Protein AF-A0A931V1D2-F1 (afdb_monomer_lite)

Foldseek 3Di:
DDDDDDDDDDDDDDDDDDDDDDDDDDDDDDDDDDDDDDDDDDDDDDDDDDDDPDDDDDDDDDDDDPDPDDPPDDPPPDDPPPLDDLDDWLDQDDLVVLLCQQQVLVVVLVVLCVPPVPDPVSVVVNVVSCVSNVSNPVVVLVLLLSLQSLLPNVPQPDHSCCLRVQCPPPPSVVVSLLCSQLVSLVSLQVSCVVVVFPFDRDDSVLRVCLVDPPPCNSVSVSVRSVRSSGSSNSRDTDD

Structure (mmCIF, N/CA/C/O backbone):
data_AF-A0A931V1D2-F1
#
_entry.id   AF-A0A931V1D2-F1
#
loop_
_atom_site.group_PDB
_atom_site.id
_atom_site.type_symbol
_atom_site.label_atom_id
_atom_site.label_alt_id
_atom_site.label_comp_id
_atom_site.label_asym_id
_atom_site.label_entity_id
_atom_site.label_seq_id
_atom_site.pdbx_PDB_ins_code
_atom_site.Cartn_x
_atom_site.Cartn_y
_atom_site.Cartn_z
_atom_site.occupancy
_atom_site.B_iso_or_equiv
_atom_site.auth_seq_id
_atom_site.auth_comp_id
_atom_site.auth_asym_id
_atom_site.auth_atom_id
_atom_site.pdbx_PDB_model_num
ATOM 1 N N . MET A 1 1 ? -1.047 71.224 21.389 1.00 48.69 1 MET A N 1
ATOM 2 C CA . MET A 1 1 ? -2.326 70.855 20.750 1.00 48.69 1 MET A CA 1
ATOM 3 C C . MET A 1 1 ? -2.168 69.462 20.158 1.00 48.69 1 MET A C 1
ATOM 5 O O . MET A 1 1 ? -1.229 69.245 19.412 1.00 48.69 1 MET A O 1
ATOM 9 N N . THR A 1 2 ? -2.994 68.553 20.676 1.00 57.03 2 THR A N 1
ATOM 10 C CA . THR A 1 2 ? -3.306 67.139 20.365 1.00 57.03 2 THR A CA 1
ATOM 11 C C . THR A 1 2 ? -2.485 66.329 19.334 1.00 57.03 2 THR A C 1
ATOM 13 O O . THR A 1 2 ? -2.304 66.787 18.208 1.00 57.03 2 THR A O 1
ATOM 16 N N . PRO A 1 3 ? -2.097 65.076 19.668 1.00 62.75 3 PRO A N 1
ATOM 17 C CA . PRO A 1 3 ? -1.545 64.113 18.708 1.00 62.75 3 PRO A CA 1
ATOM 18 C C . PRO A 1 3 ? -2.594 63.644 17.674 1.00 62.75 3 PRO A C 1
ATOM 20 O O . PRO A 1 3 ? -3.794 63.726 17.949 1.00 62.75 3 PRO A O 1
ATOM 23 N N . PRO A 1 4 ? -2.162 63.143 16.498 1.00 64.12 4 PRO A N 1
ATOM 24 C CA . PRO A 1 4 ? -3.058 62.664 15.446 1.00 64.12 4 PRO A CA 1
ATOM 25 C C . PRO A 1 4 ? -3.821 61.399 15.864 1.00 64.12 4 PRO A C 1
ATOM 27 O O . PRO A 1 4 ? -3.272 60.477 16.467 1.00 64.12 4 PRO A O 1
ATOM 30 N N . THR A 1 5 ? -5.106 61.376 15.521 1.00 65.81 5 THR A N 1
ATOM 31 C CA . THR A 1 5 ? -6.064 60.293 15.760 1.00 65.81 5 THR A CA 1
ATOM 32 C C . THR A 1 5 ? -5.688 59.028 14.969 1.00 65.81 5 THR A C 1
ATOM 34 O O . THR A 1 5 ? -5.347 59.135 13.789 1.00 65.81 5 THR A O 1
ATOM 37 N N . PRO A 1 6 ? -5.763 57.824 15.567 1.00 67.38 6 PRO A N 1
ATOM 38 C CA . PRO A 1 6 ? -5.501 56.575 14.856 1.00 67.38 6 PRO A CA 1
ATOM 39 C C . PRO A 1 6 ? -6.599 56.249 13.820 1.00 67.38 6 PRO A C 1
ATOM 41 O O . PRO A 1 6 ? -7.758 56.630 14.014 1.00 67.38 6 PRO A O 1
ATOM 44 N N . PRO A 1 7 ? -6.259 55.538 12.726 1.00 62.66 7 PRO A N 1
ATOM 45 C CA . PRO A 1 7 ? -7.211 55.156 11.686 1.00 62.66 7 PRO A CA 1
ATOM 46 C C . PRO A 1 7 ? -8.270 54.176 12.212 1.00 62.66 7 PRO A C 1
ATOM 48 O O . PRO A 1 7 ? -7.973 53.265 12.985 1.00 62.66 7 PRO A O 1
ATOM 51 N N . GLY A 1 8 ? -9.517 54.395 11.786 1.00 55.97 8 GLY A N 1
ATOM 52 C CA . GLY A 1 8 ? -10.682 53.605 12.183 1.00 55.97 8 GLY A CA 1
ATOM 53 C C . GLY A 1 8 ? -10.642 52.150 11.690 1.00 55.97 8 GLY A C 1
ATOM 54 O O . GLY A 1 8 ? -9.898 51.824 10.762 1.00 55.97 8 GLY A O 1
ATOM 55 N N . PRO A 1 9 ? -11.434 51.259 12.310 1.00 62.50 9 PRO A N 1
ATOM 56 C CA . PRO A 1 9 ? -11.432 49.837 11.992 1.00 62.50 9 PRO A CA 1
ATOM 57 C C . PRO A 1 9 ? -11.940 49.559 10.561 1.00 62.50 9 PRO A C 1
ATOM 59 O O . PRO A 1 9 ? -12.843 50.253 10.085 1.00 62.50 9 PRO A O 1
ATOM 62 N N . PRO A 1 10 ? -11.392 48.541 9.871 1.00 56.06 10 PRO A N 1
ATOM 63 C CA . PRO A 1 10 ? -11.829 48.155 8.533 1.00 56.06 10 PRO A CA 1
ATOM 64 C C . PRO A 1 10 ? -13.290 47.676 8.525 1.00 56.06 10 PRO A C 1
ATOM 66 O O . PRO A 1 10 ? -13.738 46.972 9.430 1.00 56.06 10 PRO A O 1
ATOM 69 N N . GLY A 1 11 ? -14.023 48.094 7.488 1.00 48.75 11 GLY A N 1
ATOM 70 C CA . GLY A 1 11 ? -15.454 47.852 7.310 1.00 48.75 11 GLY A CA 1
ATOM 71 C C . GLY A 1 11 ? -15.841 46.372 7.268 1.00 48.75 11 GLY A C 1
ATOM 72 O O . GLY A 1 11 ? -15.078 45.514 6.823 1.00 48.75 11 GLY A O 1
ATOM 73 N N . ALA A 1 12 ? -17.053 46.091 7.746 1.00 50.69 12 ALA A N 1
ATOM 74 C CA . ALA A 1 12 ? -17.630 44.754 7.800 1.00 50.69 12 ALA A CA 1
ATOM 75 C C . ALA A 1 12 ? -17.794 44.131 6.393 1.00 50.69 12 ALA A C 1
ATOM 77 O O . ALA A 1 12 ? -18.156 44.841 5.451 1.00 50.69 12 ALA A O 1
ATOM 78 N N . PRO A 1 13 ? -17.568 42.812 6.236 1.00 56.19 13 PRO A N 1
ATOM 79 C CA . PRO A 1 13 ? -17.821 42.111 4.980 1.00 56.19 13 PRO A CA 1
ATOM 80 C C . PRO A 1 13 ? -19.331 42.048 4.664 1.00 56.19 13 PRO A C 1
ATOM 82 O O . PRO A 1 13 ? -20.148 42.019 5.589 1.00 56.19 13 PRO A O 1
ATOM 85 N N . PRO A 1 14 ? -19.725 42.015 3.375 1.00 53.47 14 PRO A N 1
ATOM 86 C CA . PRO A 1 14 ? -21.130 41.963 2.974 1.00 53.47 14 PRO A CA 1
ATOM 87 C C . PRO A 1 14 ? -21.809 40.659 3.437 1.00 53.47 14 PRO A C 1
ATOM 89 O O . PRO A 1 14 ? -21.144 39.625 3.552 1.00 53.47 14 PRO A O 1
ATOM 92 N N . PRO A 1 15 ? -23.128 40.681 3.710 1.00 53.19 15 PRO A N 1
ATOM 93 C CA . PRO A 1 15 ? -23.833 39.535 4.268 1.00 53.19 15 PRO A CA 1
ATOM 94 C C . PRO A 1 15 ? -23.894 38.365 3.279 1.00 53.19 15 PRO A C 1
ATOM 96 O O . PRO A 1 15 ? -24.223 38.525 2.103 1.00 53.19 15 PRO A O 1
ATOM 99 N N . TYR A 1 16 ? -23.591 37.174 3.795 1.00 44.59 16 TYR A N 1
ATOM 100 C CA . TYR A 1 16 ? -23.741 35.893 3.112 1.00 44.59 16 TYR A CA 1
ATOM 101 C C . TYR A 1 16 ? -25.202 35.668 2.690 1.00 44.59 16 TYR A C 1
ATOM 103 O O . TYR A 1 16 ? -26.129 35.925 3.458 1.00 44.59 16 TYR A O 1
ATOM 111 N N . GLY A 1 17 ? -25.387 35.201 1.453 1.00 44.22 17 GLY A N 1
ATOM 112 C CA . GLY A 1 17 ? -26.685 35.016 0.808 1.00 44.22 17 GLY A CA 1
ATOM 113 C C . GLY A 1 17 ? -27.634 34.067 1.547 1.00 44.22 17 GLY A C 1
ATOM 114 O O . GLY A 1 17 ? -27.228 33.055 2.117 1.00 44.22 17 GLY A O 1
ATOM 115 N N . ALA A 1 18 ? -28.921 34.411 1.499 1.00 46.94 18 ALA A N 1
ATOM 116 C CA . ALA A 1 18 ? -30.026 33.583 1.962 1.00 46.94 18 ALA A CA 1
ATOM 117 C C . ALA A 1 18 ? -30.257 32.367 1.031 1.00 46.94 18 ALA A C 1
ATOM 119 O O . ALA A 1 18 ? -30.046 32.483 -0.180 1.00 46.94 18 ALA A O 1
ATOM 120 N N . PRO A 1 19 ? -30.713 31.210 1.551 1.00 47.69 19 PRO A N 1
ATOM 121 C CA . PRO A 1 19 ? -31.081 30.058 0.725 1.00 47.69 19 PRO A CA 1
ATOM 122 C C . PRO A 1 19 ? -32.408 30.297 -0.035 1.00 47.69 19 PRO A C 1
ATOM 124 O O . PRO A 1 19 ? -33.294 30.973 0.491 1.00 47.69 19 PRO A O 1
ATOM 127 N N . PRO A 1 20 ? -32.589 29.750 -1.256 1.00 45.94 20 PRO A N 1
ATOM 128 C CA . PRO A 1 20 ? -33.775 30.011 -2.073 1.00 45.94 20 PRO A CA 1
ATOM 129 C C . PRO A 1 20 ? -35.027 29.245 -1.606 1.00 45.94 20 PRO A C 1
ATOM 131 O O . PRO A 1 20 ? -35.043 28.015 -1.522 1.00 45.94 20 PRO A O 1
ATOM 134 N N . SER A 1 21 ? -36.109 29.993 -1.377 1.00 37.91 21 SER A N 1
ATOM 135 C CA . SER A 1 21 ? -37.463 29.499 -1.090 1.00 37.91 21 SER A CA 1
ATOM 136 C C . SER A 1 21 ? -38.105 28.846 -2.321 1.00 37.91 21 SER A C 1
ATOM 138 O O . SER A 1 21 ? -38.099 29.417 -3.410 1.00 37.91 21 SER A O 1
ATOM 140 N N . HIS A 1 22 ? -38.680 27.652 -2.158 1.00 42.62 22 HIS A N 1
ATOM 141 C CA . HIS A 1 22 ? -39.388 26.926 -3.218 1.00 42.62 22 HIS A CA 1
ATOM 142 C C . HIS A 1 22 ? -40.797 27.506 -3.428 1.00 42.62 22 HIS A C 1
ATOM 144 O O . HIS A 1 22 ? -41.638 27.439 -2.533 1.00 42.62 22 HIS A O 1
ATOM 150 N N . GLY A 1 23 ? -41.042 28.086 -4.606 1.00 40.91 23 GLY A N 1
ATOM 151 C CA . GLY A 1 23 ? -42.336 28.633 -5.019 1.00 40.91 23 GLY A CA 1
ATOM 152 C C . GLY A 1 23 ? -43.211 27.612 -5.755 1.00 40.91 23 GLY A C 1
ATOM 153 O O . GLY A 1 23 ? -42.749 26.910 -6.651 1.00 40.91 23 GLY A O 1
ATOM 154 N N . GLN A 1 24 ? -44.484 27.558 -5.365 1.00 42.97 24 GLN A N 1
ATOM 155 C CA . GLN A 1 24 ? -45.595 26.846 -6.010 1.00 42.97 24 GLN A CA 1
ATOM 156 C C . GLN A 1 24 ? -45.924 27.452 -7.397 1.00 42.97 24 GLN A C 1
ATOM 158 O O . GLN A 1 24 ? -45.914 28.679 -7.517 1.00 42.97 24 GLN A O 1
ATOM 163 N N . PRO A 1 25 ? -46.268 26.659 -8.433 1.00 51.09 25 PRO A N 1
ATOM 164 C CA . PRO A 1 25 ? -46.695 27.203 -9.725 1.00 51.09 25 PRO A CA 1
ATOM 165 C C . PRO A 1 25 ? -48.192 27.606 -9.743 1.00 51.09 25 PRO A C 1
ATOM 167 O O . PRO A 1 25 ? -49.015 26.908 -9.145 1.00 51.09 25 PRO A O 1
ATOM 170 N N . PRO A 1 26 ? -48.569 28.707 -10.432 1.00 45.28 26 PRO A N 1
ATOM 171 C CA . PRO A 1 26 ? -49.946 29.205 -10.497 1.00 45.28 26 PRO A CA 1
ATOM 172 C C . PRO A 1 26 ? -50.816 28.531 -11.578 1.00 45.28 26 PRO A C 1
ATOM 174 O O . PRO A 1 26 ? -50.325 28.005 -12.575 1.00 45.28 26 PRO A O 1
ATOM 177 N N . ALA A 1 27 ? -52.133 28.582 -11.353 1.00 36.44 27 ALA A N 1
ATOM 178 C CA . ALA A 1 27 ? -53.198 27.994 -12.168 1.00 36.44 27 ALA A CA 1
ATOM 179 C C . ALA A 1 27 ? -53.440 28.717 -13.514 1.00 36.44 27 ALA A C 1
ATOM 181 O O . ALA A 1 27 ? -53.326 29.939 -13.599 1.00 36.44 27 ALA A O 1
ATOM 182 N N . ALA A 1 28 ? -53.842 27.955 -14.540 1.00 45.25 28 ALA A N 1
ATOM 183 C CA . ALA A 1 28 ? -54.210 28.433 -15.880 1.00 45.25 28 ALA A CA 1
ATOM 184 C C . ALA A 1 28 ? -55.750 28.420 -16.111 1.00 45.25 28 ALA A C 1
ATOM 186 O O . ALA A 1 28 ? -56.428 27.574 -15.522 1.00 45.25 28 ALA A O 1
ATOM 187 N N . PRO A 1 29 ? -56.316 29.320 -16.951 1.00 43.59 29 PRO A N 1
ATOM 188 C CA . PRO A 1 29 ? -57.766 29.460 -17.186 1.00 43.59 29 PRO A CA 1
ATOM 189 C C . PRO A 1 29 ? -58.313 28.633 -18.389 1.00 43.59 29 PRO A C 1
ATOM 191 O O . PRO A 1 29 ? -57.523 28.051 -19.132 1.00 43.59 29 PRO A O 1
ATOM 194 N N . PRO A 1 30 ? -59.655 28.542 -18.583 1.00 43.53 30 PRO A N 1
ATOM 195 C CA . PRO A 1 30 ? -60.313 27.420 -19.275 1.00 43.53 30 PRO A CA 1
ATOM 196 C C . PRO A 1 30 ? -60.776 27.700 -20.723 1.00 43.53 30 PRO A C 1
ATOM 198 O O . PRO A 1 30 ? -61.109 28.835 -21.058 1.00 43.53 30 PRO A O 1
ATOM 201 N N . GLY A 1 31 ? -60.931 26.645 -21.545 1.00 30.02 31 GLY A N 1
ATOM 202 C CA . GLY A 1 31 ? -61.797 26.692 -22.739 1.00 30.02 31 GLY A CA 1
ATOM 203 C C . GLY A 1 31 ? -61.604 25.625 -23.839 1.00 30.02 31 GLY A C 1
ATOM 204 O O . GLY A 1 31 ? -60.580 25.615 -24.509 1.00 30.02 31 GLY A O 1
ATOM 205 N N . TYR A 1 32 ? -62.690 24.870 -24.091 1.00 32.47 32 TYR A N 1
ATOM 206 C CA . TYR A 1 32 ? -63.157 24.238 -25.355 1.00 32.47 32 TYR A CA 1
ATOM 207 C C . TYR A 1 32 ? -62.685 22.817 -25.776 1.00 32.47 32 TYR A C 1
ATOM 209 O O . TYR A 1 32 ? -61.722 22.635 -26.508 1.00 32.47 32 TYR A O 1
ATOM 217 N N . ALA A 1 33 ? -63.481 21.834 -25.318 1.00 35.16 33 ALA A N 1
ATOM 218 C CA . ALA A 1 33 ? -64.045 20.624 -25.959 1.00 35.16 33 ALA A CA 1
ATOM 219 C C . ALA A 1 33 ? -63.380 19.950 -27.184 1.00 35.16 33 ALA A C 1
ATOM 221 O O . ALA A 1 33 ? -63.189 20.609 -28.195 1.00 35.16 33 ALA A O 1
ATOM 222 N N . GLN A 1 34 ? -63.249 18.606 -27.143 1.00 32.50 34 GLN A N 1
ATOM 223 C CA . GLN A 1 34 ? -63.961 17.606 -27.987 1.00 32.50 34 GLN A CA 1
ATOM 224 C C . GLN A 1 34 ? -63.773 16.167 -27.418 1.00 32.50 34 GLN A C 1
ATOM 226 O O . GLN A 1 34 ? -62.665 15.796 -27.041 1.00 32.50 34 GLN A O 1
ATOM 231 N N . GLN A 1 35 ? -64.846 15.359 -27.358 1.00 38.97 35 GLN A N 1
ATOM 232 C CA . GLN A 1 35 ? -64.850 13.887 -27.156 1.00 38.97 35 GLN A CA 1
ATOM 233 C C . GLN A 1 35 ? -65.150 13.189 -28.498 1.00 38.97 35 GLN A C 1
ATOM 235 O O . GLN A 1 35 ? -65.787 13.817 -29.346 1.00 38.97 35 GLN A O 1
ATOM 240 N N . PRO A 1 36 ? -64.746 11.914 -28.709 1.00 40.78 36 PRO A N 1
ATOM 241 C CA . PRO A 1 36 ? -65.737 10.808 -28.723 1.00 40.78 36 PRO A CA 1
ATOM 242 C C . PRO A 1 36 ? -65.132 9.426 -28.292 1.00 40.78 36 PRO A C 1
ATOM 244 O O . PRO A 1 36 ? -63.996 9.384 -27.829 1.00 40.78 36 PRO A O 1
ATOM 247 N N . PRO A 1 37 ? -65.813 8.267 -28.455 1.00 46.12 37 PRO A N 1
ATOM 248 C CA . PRO A 1 37 ? -66.843 7.687 -27.584 1.00 46.12 37 PRO A CA 1
ATOM 249 C C . PRO A 1 37 ? -66.422 6.351 -26.909 1.00 46.12 37 PRO A C 1
ATOM 251 O O . PRO A 1 37 ? -65.629 5.578 -27.445 1.00 46.12 37 PRO A O 1
ATOM 254 N N . GLN A 1 38 ? -67.013 6.037 -25.749 1.00 31.95 38 GLN A N 1
ATOM 255 C CA . GLN A 1 38 ? -66.759 4.813 -24.972 1.00 31.95 38 GLN A CA 1
ATOM 256 C C . GLN A 1 38 ? -67.841 3.750 -25.256 1.00 31.95 38 GLN A C 1
ATOM 258 O O . GLN A 1 38 ? -69.012 3.955 -24.940 1.00 31.95 38 GLN A O 1
ATOM 263 N N . TYR A 1 39 ? -67.459 2.614 -25.850 1.00 31.56 39 TYR A N 1
ATOM 264 C CA . TYR A 1 39 ? -68.332 1.442 -26.014 1.00 31.56 39 TYR A CA 1
ATOM 265 C C . TYR A 1 39 ? -68.386 0.632 -24.708 1.00 31.56 39 TYR A C 1
ATOM 267 O O . TYR A 1 39 ? -67.349 0.287 -24.142 1.00 31.56 39 TYR A O 1
ATOM 275 N N . GLY A 1 40 ? -69.600 0.359 -24.224 1.00 43.47 40 GLY A N 1
ATOM 276 C CA . GLY A 1 40 ? -69.865 -0.316 -22.949 1.00 43.47 40 GLY A CA 1
ATOM 277 C C . GLY A 1 40 ? -69.822 -1.845 -23.005 1.00 43.47 40 GLY A C 1
ATOM 278 O O . GLY A 1 40 ? -69.907 -2.442 -24.075 1.00 43.47 40 GLY A O 1
ATOM 279 N N . GLN A 1 41 ? -69.755 -2.466 -21.823 1.00 35.16 41 GLN A N 1
ATOM 280 C CA . GLN A 1 41 ? -70.097 -3.873 -21.582 1.00 35.16 41 GLN A CA 1
ATOM 281 C C . GLN A 1 41 ? -70.656 -4.072 -20.152 1.00 35.16 41 GLN A C 1
ATOM 283 O O . GLN A 1 41 ? -70.411 -3.232 -19.284 1.00 35.16 41 GLN A O 1
ATOM 288 N N . PRO A 1 42 ? -71.476 -5.120 -19.924 1.00 42.16 42 PRO A N 1
ATOM 289 C CA . PRO A 1 42 ? -72.586 -5.109 -18.970 1.00 42.16 42 PRO A CA 1
ATOM 290 C C . PRO A 1 42 ? -72.268 -5.626 -17.558 1.00 42.16 42 PRO A C 1
ATOM 292 O O . PRO A 1 42 ? -71.367 -6.430 -17.335 1.00 42.16 42 PRO A O 1
ATOM 295 N N . GLN A 1 43 ? -73.091 -5.174 -16.609 1.00 38.06 43 GLN A N 1
ATOM 296 C CA . GLN A 1 43 ? -73.074 -5.500 -15.183 1.00 38.06 43 GLN A CA 1
ATOM 297 C C . GLN A 1 43 ? -73.758 -6.858 -14.932 1.00 38.06 43 GLN A C 1
ATOM 299 O O . GLN A 1 43 ? -74.949 -7.005 -15.198 1.00 38.06 43 GLN A O 1
ATOM 304 N N . TYR A 1 44 ? -73.022 -7.840 -14.402 1.00 34.28 44 TYR A N 1
ATOM 305 C CA . TYR A 1 44 ? -73.575 -9.122 -13.945 1.00 34.28 44 TYR A CA 1
ATOM 306 C C . TYR A 1 44 ? -73.636 -9.174 -12.413 1.00 34.28 44 TYR A C 1
ATOM 308 O O . TYR A 1 44 ? -72.682 -8.819 -11.722 1.00 34.28 44 TYR A O 1
ATOM 316 N N . ALA A 1 45 ? -74.799 -9.581 -11.903 1.00 41.34 45 ALA A N 1
ATOM 317 C CA . ALA A 1 45 ? -75.155 -9.626 -10.489 1.00 41.34 45 ALA A CA 1
ATOM 318 C C . ALA A 1 45 ? -74.375 -10.691 -9.694 1.00 41.34 45 ALA A C 1
ATOM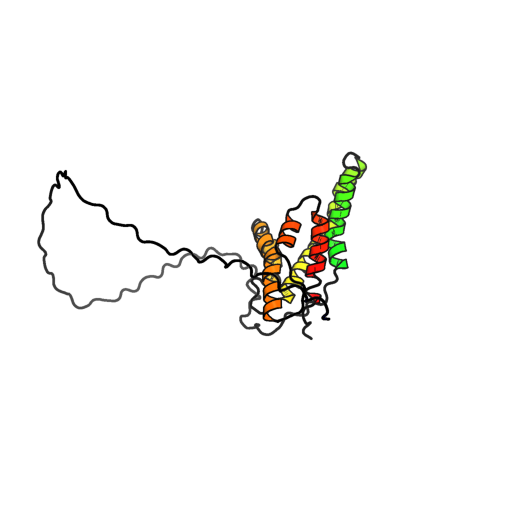 320 O O . ALA A 1 45 ? -74.033 -11.755 -10.209 1.00 41.34 45 ALA A O 1
ATOM 321 N N . GLN A 1 46 ? -74.140 -10.397 -8.412 1.00 38.03 46 GLN A N 1
ATOM 322 C CA . GLN A 1 46 ? -73.545 -11.308 -7.433 1.00 38.03 46 GLN A CA 1
ATOM 323 C C . GLN A 1 46 ? -74.454 -12.501 -7.104 1.00 38.03 46 GLN A C 1
ATOM 325 O O . GLN A 1 46 ? -75.652 -12.315 -6.885 1.00 38.03 46 GLN A O 1
ATOM 330 N N . PRO A 1 47 ? -73.864 -13.681 -6.866 1.00 42.25 47 PRO A N 1
ATOM 331 C CA . PRO A 1 47 ? -74.396 -14.662 -5.936 1.00 42.25 47 PRO A CA 1
ATOM 332 C C . PRO A 1 47 ? -73.650 -14.588 -4.591 1.00 42.25 47 PRO A C 1
ATOM 334 O O . PRO A 1 47 ? -72.435 -14.772 -4.519 1.00 42.25 47 PRO A O 1
ATOM 337 N N . GLN A 1 48 ? -74.397 -14.352 -3.513 1.00 40.28 48 GLN A N 1
ATOM 338 C CA . GLN A 1 48 ? -73.939 -14.493 -2.132 1.00 40.28 48 GLN A CA 1
ATOM 339 C C . GLN A 1 48 ? -73.903 -15.987 -1.768 1.00 40.28 48 GLN A C 1
ATOM 341 O O . GLN A 1 48 ? -74.950 -16.623 -1.682 1.00 40.28 48 GLN A O 1
ATOM 346 N N . TYR A 1 49 ? -72.708 -16.545 -1.547 1.00 33.25 49 TYR A N 1
ATOM 347 C CA . TYR A 1 49 ? -72.516 -17.891 -0.993 1.00 33.25 49 TYR A CA 1
ATOM 348 C C . TYR A 1 49 ? -71.927 -17.798 0.421 1.00 33.25 49 TYR A C 1
ATOM 350 O O . TYR A 1 49 ? -70.961 -17.075 0.662 1.00 33.25 49 TYR A O 1
ATOM 358 N N . GLY A 1 50 ? -72.578 -18.487 1.364 1.00 40.12 50 GLY A N 1
ATOM 359 C CA . GLY A 1 50 ? -72.303 -18.442 2.800 1.00 40.12 50 GLY A CA 1
ATOM 360 C C . GLY A 1 50 ? -70.936 -18.996 3.205 1.00 40.12 50 GLY A C 1
ATOM 361 O O . GLY A 1 50 ? -70.348 -19.820 2.510 1.00 40.12 50 GLY A O 1
ATOM 362 N N . GLN A 1 51 ? -70.448 -18.539 4.362 1.00 45.31 51 GLN A N 1
ATOM 363 C CA . GLN A 1 51 ? -69.232 -19.046 4.999 1.00 45.31 51 GLN A CA 1
ATOM 364 C C . GLN A 1 51 ? -69.378 -20.525 5.390 1.00 45.31 51 GLN A C 1
ATOM 366 O O . GLN A 1 51 ? -70.284 -20.857 6.157 1.00 45.31 51 GLN A O 1
ATOM 371 N N . PRO A 1 52 ? -68.440 -21.397 4.988 1.00 42.62 52 PRO A N 1
ATOM 372 C CA . PRO A 1 52 ? -68.173 -22.640 5.687 1.00 42.62 52 PRO A CA 1
ATOM 373 C C . PRO A 1 52 ? -67.160 -22.367 6.804 1.00 42.62 52 PRO A C 1
ATOM 375 O O . PRO A 1 52 ? -66.018 -21.964 6.577 1.00 42.62 52 PRO A O 1
ATOM 378 N N . GLN A 1 53 ? -67.609 -22.582 8.031 1.00 45.50 53 GLN A N 1
ATOM 379 C CA . GLN A 1 53 ? -66.812 -22.542 9.243 1.00 45.50 53 GLN A CA 1
ATOM 380 C C . GLN A 1 53 ? -65.917 -23.800 9.289 1.00 45.50 53 GLN A C 1
ATOM 382 O O . GLN A 1 53 ? -66.413 -24.900 9.503 1.00 45.50 53 GLN A O 1
ATOM 387 N N . GLY A 1 54 ? -64.604 -23.618 9.096 1.00 50.75 54 GLY A N 1
ATOM 388 C CA . GLY A 1 54 ? -63.538 -24.562 9.473 1.00 50.75 54 GLY A CA 1
ATOM 389 C C . GLY A 1 54 ? -63.131 -25.630 8.445 1.00 50.75 54 GLY A C 1
ATOM 390 O O . GLY A 1 54 ? -63.961 -26.433 8.037 1.00 50.75 54 GLY A O 1
ATOM 391 N N . GLN A 1 55 ? -61.827 -25.681 8.104 1.00 38.41 55 GLN A N 1
ATOM 392 C CA . GLN A 1 55 ? -61.054 -26.888 7.725 1.00 38.41 55 GLN A CA 1
ATOM 393 C C . GLN A 1 55 ? -59.536 -26.572 7.538 1.00 38.41 55 GLN A C 1
ATOM 395 O O . GLN A 1 55 ? -59.173 -25.397 7.557 1.00 38.41 55 GLN A O 1
ATOM 400 N N . PRO A 1 56 ? -58.620 -27.570 7.509 1.00 45.12 56 PRO A N 1
ATOM 401 C CA . PRO A 1 56 ? -57.445 -27.677 8.387 1.00 45.12 56 PRO A CA 1
ATOM 402 C C . PRO A 1 56 ? -56.145 -27.042 7.859 1.00 45.12 56 PRO A C 1
ATOM 404 O O . PRO A 1 56 ? -55.934 -26.877 6.660 1.00 45.12 56 PRO A O 1
ATOM 407 N N . GLN A 1 57 ? -55.226 -26.761 8.788 1.00 38.22 57 GLN A N 1
ATOM 408 C CA . GLN A 1 57 ? -53.869 -26.273 8.537 1.00 38.22 57 GLN A CA 1
ATOM 409 C C . GLN A 1 57 ? -53.019 -27.339 7.817 1.00 38.22 57 GLN A C 1
ATOM 411 O O . GLN A 1 57 ? -52.463 -28.238 8.444 1.00 38.22 57 GLN A O 1
ATOM 416 N N . TYR A 1 58 ? -52.904 -27.230 6.492 1.00 30.34 58 TYR A N 1
ATOM 417 C CA . TYR A 1 58 ? -51.932 -27.985 5.698 1.00 30.34 58 TYR A CA 1
ATOM 418 C C . TYR A 1 58 ? -50.535 -27.368 5.864 1.00 30.34 58 TYR A C 1
ATOM 420 O O . TYR A 1 58 ? -50.304 -26.213 5.505 1.00 30.34 58 TYR A O 1
ATOM 428 N N . GLY A 1 59 ? -49.599 -28.137 6.425 1.00 41.25 59 GLY A N 1
ATOM 429 C CA . GLY A 1 59 ? -48.187 -27.766 6.497 1.00 41.25 59 GLY A CA 1
ATOM 430 C C . GLY A 1 59 ? -47.573 -27.665 5.100 1.00 41.25 59 GLY A C 1
ATOM 431 O O . GLY A 1 59 ? -47.780 -28.539 4.259 1.00 41.25 59 GLY A O 1
ATOM 432 N N . GLN A 1 60 ? -46.815 -26.598 4.843 1.00 37.22 60 GLN A N 1
ATOM 433 C CA . GLN A 1 60 ? -46.037 -26.485 3.612 1.00 37.22 60 GLN A CA 1
ATOM 434 C C . GLN A 1 60 ? -44.822 -27.426 3.665 1.00 37.22 60 GLN A C 1
ATOM 436 O O . GLN A 1 60 ? -44.098 -27.411 4.663 1.00 37.22 60 GLN A O 1
ATOM 441 N N . PRO A 1 61 ? -44.527 -28.196 2.604 1.00 43.19 61 PRO A N 1
ATOM 442 C CA . PRO A 1 61 ? -43.218 -28.803 2.449 1.00 43.19 61 PRO A CA 1
ATOM 443 C C . PRO A 1 61 ? -42.191 -27.704 2.159 1.00 43.19 61 PRO A C 1
ATOM 445 O O . PRO A 1 61 ? -42.280 -26.982 1.165 1.00 43.19 61 PRO A O 1
ATOM 448 N N . GLN A 1 62 ? -41.206 -27.579 3.044 1.00 36.28 62 GLN A N 1
ATOM 449 C CA . GLN A 1 62 ? -40.049 -26.714 2.866 1.00 36.28 62 GLN A CA 1
ATOM 450 C C . GLN A 1 62 ? -39.173 -27.313 1.756 1.00 36.28 62 GLN A C 1
ATOM 452 O O . GLN A 1 62 ? -38.507 -28.327 1.958 1.00 36.28 62 GLN A O 1
ATOM 457 N N . TYR A 1 63 ? -39.201 -26.718 0.561 1.00 32.09 63 TYR A N 1
ATOM 458 C CA . TYR A 1 63 ? -38.280 -27.082 -0.514 1.00 32.09 63 TYR A CA 1
ATOM 459 C C . TYR A 1 63 ? -36.851 -26.753 -0.071 1.00 32.09 63 TYR A C 1
ATOM 461 O O . TYR A 1 63 ? -36.461 -25.588 0.009 1.00 32.09 63 TYR A O 1
ATOM 469 N N . ALA A 1 64 ? -36.068 -27.789 0.227 1.00 40.56 64 ALA A N 1
ATOM 470 C CA . ALA A 1 64 ? -34.631 -27.666 0.393 1.00 40.56 64 ALA A CA 1
ATOM 471 C C . ALA A 1 64 ? -34.022 -27.257 -0.956 1.00 40.56 64 ALA A C 1
ATOM 473 O O . ALA A 1 64 ? -34.034 -28.031 -1.914 1.00 40.56 64 ALA A O 1
ATOM 474 N N . GLN A 1 65 ? -33.498 -26.033 -1.047 1.00 38.72 65 GLN A N 1
ATOM 475 C CA . GLN A 1 65 ? -32.588 -25.693 -2.136 1.00 38.72 65 GLN A CA 1
ATOM 476 C C . GLN A 1 65 ? -31.274 -26.466 -1.938 1.00 38.72 65 GLN A C 1
ATOM 478 O O . GLN A 1 65 ? -30.740 -26.467 -0.826 1.00 38.72 65 GLN A O 1
ATOM 483 N N . PRO A 1 66 ? -30.713 -27.097 -2.983 1.00 41.19 66 PRO A N 1
ATOM 484 C CA . PRO A 1 66 ? -29.368 -27.638 -2.914 1.00 41.19 66 PRO A CA 1
ATOM 485 C C . PRO A 1 66 ? -28.374 -26.484 -2.747 1.00 41.19 66 PRO A C 1
ATOM 487 O O . PRO A 1 66 ? -28.188 -25.657 -3.640 1.00 41.19 66 PRO A O 1
ATOM 490 N N . GLN A 1 67 ? -27.733 -26.430 -1.583 1.00 36.94 67 GLN A N 1
ATOM 491 C CA . GLN A 1 67 ? -26.625 -25.531 -1.305 1.00 36.94 67 GLN A CA 1
ATOM 492 C C . GLN A 1 67 ? -25.419 -25.986 -2.137 1.00 36.94 67 GLN A C 1
ATOM 494 O O . GLN A 1 67 ? -24.713 -26.922 -1.764 1.00 36.94 67 GLN A O 1
ATOM 499 N N . TYR A 1 68 ? -25.196 -25.345 -3.287 1.00 31.83 68 TYR A N 1
ATOM 500 C CA . TYR A 1 68 ? -23.942 -25.481 -4.027 1.00 31.83 68 TYR A CA 1
ATOM 501 C C . TYR A 1 68 ? -22.801 -25.067 -3.090 1.00 31.83 68 TYR A C 1
ATOM 503 O O . TYR A 1 68 ? -22.730 -23.920 -2.644 1.00 31.83 68 TYR A O 1
ATOM 511 N N . GLY A 1 69 ? -21.958 -26.036 -2.734 1.00 39.97 69 GLY A N 1
ATOM 512 C CA . GLY A 1 69 ? -20.870 -25.866 -1.784 1.00 39.97 69 GLY A CA 1
ATOM 513 C C . GLY A 1 69 ? -19.921 -24.756 -2.221 1.00 39.97 69 GLY A C 1
ATOM 514 O O . GLY A 1 69 ? -19.208 -24.889 -3.213 1.00 39.97 69 GLY A O 1
ATOM 515 N N . GLN A 1 70 ? -19.886 -23.668 -1.453 1.00 41.69 70 GLN A N 1
ATOM 516 C CA . GLN A 1 70 ? -18.725 -22.790 -1.456 1.00 41.69 70 GLN A CA 1
ATOM 517 C C . GLN A 1 70 ? -17.576 -23.502 -0.728 1.00 41.69 70 GLN A C 1
ATOM 519 O O . GLN A 1 70 ? -17.808 -24.076 0.341 1.00 41.69 70 GLN A O 1
ATOM 524 N N . PRO A 1 71 ? -16.336 -23.453 -1.240 1.00 42.78 71 PRO A N 1
ATOM 525 C CA . PRO A 1 71 ? -15.180 -23.908 -0.485 1.00 42.78 71 PRO A CA 1
ATOM 526 C C . PRO A 1 71 ? -15.050 -23.070 0.796 1.00 42.78 71 PRO A C 1
ATOM 528 O O . PRO A 1 71 ? -14.817 -21.863 0.736 1.00 42.78 71 PRO A O 1
ATOM 531 N N . GLN A 1 72 ? -15.186 -23.709 1.961 1.00 40.25 72 GLN A N 1
ATOM 532 C CA . GLN A 1 72 ? -14.839 -23.146 3.270 1.00 40.25 72 GLN A CA 1
ATOM 533 C C . GLN A 1 72 ? -13.315 -22.983 3.385 1.00 40.25 72 GLN A C 1
ATOM 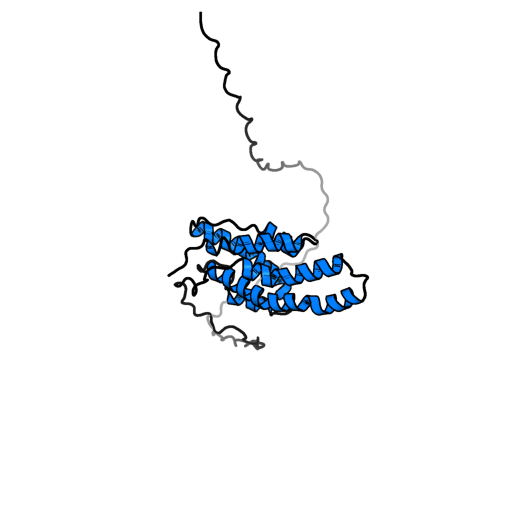535 O O . GLN A 1 72 ? -12.649 -23.688 4.135 1.00 40.25 72 GLN A O 1
ATOM 540 N N . PHE A 1 73 ? -12.745 -22.024 2.663 1.00 37.44 73 PHE A N 1
ATOM 541 C CA . PHE A 1 73 ? -11.461 -21.445 3.036 1.00 37.44 73 PHE A CA 1
ATOM 542 C C . PHE A 1 73 ? -11.749 -20.153 3.810 1.00 37.44 73 PHE A C 1
ATOM 544 O O . PHE A 1 73 ? -12.271 -19.192 3.256 1.00 37.44 73 PHE A O 1
ATOM 551 N N . ALA A 1 74 ? -11.406 -20.155 5.104 1.00 44.56 74 ALA A N 1
ATOM 552 C CA . ALA A 1 74 ? -11.465 -19.032 6.052 1.00 44.56 74 ALA A CA 1
ATOM 553 C C . ALA A 1 74 ? -12.814 -18.732 6.751 1.00 44.56 74 ALA A C 1
ATOM 555 O O . ALA A 1 74 ? -13.340 -17.623 6.685 1.00 44.56 74 ALA A O 1
ATOM 556 N N . GLN A 1 75 ? -13.318 -19.682 7.548 1.00 38.22 75 GLN A N 1
ATOM 557 C CA . GLN A 1 75 ? -14.226 -19.377 8.676 1.00 38.22 75 GLN A CA 1
ATOM 558 C C . GLN A 1 75 ? -13.767 -19.943 10.033 1.00 38.22 75 GLN A C 1
ATOM 560 O O . GLN A 1 75 ? -14.508 -19.895 11.009 1.00 38.22 75 GLN A O 1
ATOM 565 N N . GLN A 1 76 ? -12.521 -20.405 10.153 1.00 32.62 76 GLN A N 1
ATOM 566 C CA . GLN A 1 76 ? -11.916 -20.692 11.457 1.00 32.62 76 GLN A CA 1
ATOM 567 C C . GLN A 1 76 ? -11.071 -19.491 11.885 1.00 32.62 76 GLN A C 1
ATOM 569 O O . GLN A 1 76 ? -9.938 -19.320 11.450 1.00 32.62 76 GLN A O 1
ATOM 574 N N . GLY A 1 77 ? -11.672 -18.609 12.685 1.00 35.91 77 GLY A N 1
ATOM 575 C CA . GLY A 1 77 ? -10.982 -17.469 13.295 1.00 35.91 77 GLY A CA 1
ATOM 576 C C . GLY A 1 77 ? -11.897 -16.347 13.787 1.00 35.91 77 GLY A C 1
ATOM 577 O O . GLY A 1 77 ? -11.473 -15.527 14.593 1.00 35.91 77 GLY A O 1
ATOM 578 N N . ALA A 1 78 ? -13.160 -16.302 13.358 1.00 42.38 78 ALA A N 1
ATOM 579 C CA . ALA A 1 78 ? -14.126 -15.346 13.890 1.00 42.38 78 ALA A CA 1
ATOM 580 C C . ALA A 1 78 ? -14.824 -15.937 15.125 1.00 42.38 78 ALA A C 1
ATOM 582 O O . ALA A 1 78 ? -15.943 -16.431 15.032 1.00 42.38 78 ALA A O 1
ATOM 583 N N . GLN A 1 79 ? -14.157 -15.902 16.283 1.00 32.97 79 GLN A N 1
ATOM 584 C CA . GLN A 1 79 ? -14.863 -16.011 17.561 1.00 32.97 79 GLN A CA 1
ATOM 585 C C . GLN A 1 79 ? -15.638 -14.702 17.804 1.00 32.97 79 GLN A C 1
ATOM 587 O O . GLN A 1 79 ? -15.015 -13.638 17.888 1.00 32.97 79 GLN A O 1
ATOM 592 N N . PRO A 1 80 ? -16.976 -14.740 17.937 1.00 40.72 80 PRO A N 1
ATOM 593 C CA . PRO A 1 80 ? -17.754 -13.598 18.387 1.00 40.72 80 PRO A CA 1
ATOM 594 C C . PRO A 1 80 ? -17.584 -13.496 19.908 1.00 40.72 80 PRO A C 1
ATOM 596 O O . PRO A 1 80 ? -18.272 -14.165 20.670 1.00 40.72 80 PRO A O 1
ATOM 599 N N . GLY A 1 81 ? -16.587 -12.726 20.346 1.00 35.22 81 GLY A N 1
ATOM 600 C CA . GLY A 1 81 ? -16.279 -12.563 21.773 1.00 35.22 81 GLY A CA 1
ATOM 601 C C . GLY A 1 81 ? -15.016 -11.762 22.101 1.00 35.22 81 GLY A C 1
ATOM 602 O O . GLY A 1 81 ? -14.871 -11.311 23.229 1.00 35.22 81 GLY A O 1
ATOM 603 N N . ALA A 1 82 ? -14.125 -11.509 21.137 1.00 38.38 82 ALA A N 1
ATOM 604 C CA . ALA A 1 82 ? -12.888 -10.753 21.358 1.00 38.38 82 ALA A CA 1
ATOM 605 C C . ALA A 1 82 ? -13.010 -9.272 20.944 1.00 38.38 82 ALA A C 1
ATOM 607 O O . ALA A 1 82 ? -12.220 -8.768 20.151 1.00 38.38 82 ALA A O 1
ATOM 608 N N . ALA A 1 83 ? -14.001 -8.556 21.482 1.00 41.81 83 ALA A N 1
ATOM 609 C CA . ALA A 1 83 ? -14.043 -7.087 21.415 1.00 41.81 83 ALA A CA 1
ATOM 610 C C . ALA A 1 83 ? -13.165 -6.420 22.500 1.00 41.81 83 ALA A C 1
ATOM 612 O O . ALA A 1 83 ? -13.258 -5.219 22.736 1.00 41.81 83 ALA A O 1
ATOM 613 N N . THR A 1 84 ? -12.299 -7.192 23.158 1.00 41.88 84 THR A N 1
ATOM 614 C CA . THR A 1 84 ? -11.394 -6.746 24.223 1.00 41.88 84 THR A CA 1
ATOM 615 C C . THR A 1 84 ? -10.022 -7.398 24.073 1.00 41.88 84 THR A C 1
ATOM 617 O O . THR A 1 84 ? -9.579 -8.174 24.908 1.00 41.88 84 THR A O 1
ATOM 620 N N . SER A 1 85 ? -9.320 -7.060 22.998 1.00 38.62 85 SER A N 1
ATOM 621 C CA . SER A 1 85 ? -7.881 -6.794 23.067 1.00 38.62 85 SER A CA 1
ATOM 622 C C . SER A 1 85 ? -7.431 -6.150 21.765 1.00 38.62 85 SER A C 1
ATOM 624 O O . SER A 1 85 ? -7.540 -6.707 20.675 1.00 38.62 85 SER A O 1
ATOM 626 N N . MET A 1 86 ? -6.928 -4.927 21.900 1.00 50.41 86 MET A N 1
ATOM 627 C CA . MET A 1 86 ? -6.002 -4.318 20.957 1.00 50.41 86 MET A CA 1
ATOM 628 C C . MET A 1 86 ? -4.995 -5.401 20.537 1.00 50.41 86 MET A C 1
ATOM 630 O O . MET A 1 86 ? -4.376 -6.021 21.403 1.00 50.41 86 MET A O 1
ATOM 634 N N . GLY A 1 87 ? -4.954 -5.724 19.240 1.00 45.06 87 GLY A N 1
ATOM 635 C CA . GLY A 1 87 ? -4.305 -6.937 18.733 1.00 45.06 87 GLY A CA 1
ATOM 636 C C . GLY A 1 87 ? -2.842 -7.091 19.178 1.00 45.06 87 GLY A C 1
ATOM 637 O O . GLY A 1 87 ? -2.202 -6.104 19.551 1.00 45.06 87 GLY A O 1
ATOM 638 N N . PRO A 1 88 ? -2.286 -8.319 19.130 1.00 42.41 88 PRO A N 1
ATOM 639 C CA . PRO A 1 88 ? -0.925 -8.593 19.581 1.00 42.41 88 PRO A CA 1
ATOM 640 C C . PRO A 1 88 ? 0.055 -7.626 18.913 1.00 42.41 88 PRO A C 1
ATOM 642 O O . PRO A 1 88 ? 0.069 -7.492 17.689 1.00 42.41 88 PRO A O 1
ATOM 645 N N . GLY A 1 89 ? 0.814 -6.927 19.761 1.00 52.25 89 GLY A N 1
ATOM 646 C CA . GLY A 1 89 ? 1.656 -5.772 19.472 1.00 52.25 89 GLY A CA 1
ATOM 647 C C . GLY A 1 89 ? 2.012 -5.557 18.005 1.00 52.25 89 GLY A C 1
ATOM 648 O O . GLY A 1 89 ? 2.917 -6.198 17.465 1.00 52.25 89 GLY A O 1
ATOM 649 N N . THR A 1 90 ? 1.405 -4.550 17.379 1.00 58.56 90 THR A N 1
ATOM 650 C CA . THR A 1 90 ? 1.998 -3.940 16.188 1.00 58.56 90 THR A CA 1
ATOM 651 C C . THR A 1 90 ? 3.236 -3.170 16.632 1.00 58.56 90 THR A C 1
ATOM 653 O O . THR A 1 90 ? 3.215 -1.952 16.791 1.00 58.56 90 THR A O 1
ATOM 656 N N . GLY A 1 91 ? 4.326 -3.894 16.898 1.00 69.88 91 GLY A N 1
ATOM 657 C CA . GLY A 1 91 ? 5.608 -3.307 17.260 1.00 69.88 91 GLY A CA 1
ATOM 658 C C . GLY A 1 91 ? 6.022 -2.264 16.224 1.00 69.88 91 GLY A C 1
ATOM 659 O O . GLY A 1 91 ? 5.681 -2.399 15.039 1.00 69.88 91 GLY A O 1
ATOM 660 N N . ARG A 1 92 ? 6.754 -1.236 16.676 1.00 86.12 92 ARG A N 1
ATOM 661 C CA . ARG A 1 92 ? 7.163 -0.072 15.871 1.00 86.12 92 ARG A CA 1
ATOM 662 C C . ARG A 1 92 ? 7.479 -0.449 14.422 1.00 86.12 92 ARG A C 1
ATOM 664 O O . ARG A 1 92 ? 8.268 -1.349 14.134 1.00 86.12 92 ARG A O 1
ATOM 671 N N . MET A 1 93 ? 6.854 0.253 13.489 1.00 91.50 93 MET A N 1
ATOM 672 C CA . MET A 1 93 ? 7.109 0.133 12.064 1.00 91.50 93 MET A CA 1
ATOM 673 C C . MET A 1 93 ? 8.388 0.883 11.699 1.00 91.50 93 MET A C 1
ATOM 675 O O . MET A 1 93 ? 8.459 2.109 11.800 1.00 91.50 93 MET A O 1
ATOM 679 N N . ASN A 1 94 ? 9.407 0.146 11.256 1.00 94.50 94 ASN A N 1
ATOM 680 C CA . ASN A 1 94 ? 10.626 0.738 10.722 1.00 94.50 94 ASN A CA 1
ATOM 681 C C . ASN A 1 94 ? 10.410 1.147 9.256 1.00 94.50 94 ASN A C 1
ATOM 683 O O . ASN A 1 94 ? 10.367 0.301 8.365 1.00 94.50 94 ASN A O 1
ATOM 687 N N . LYS A 1 95 ? 10.320 2.458 9.013 1.00 94.62 95 LYS A N 1
ATOM 688 C CA . LYS A 1 95 ? 10.165 3.054 7.675 1.00 94.62 95 LYS A CA 1
ATOM 689 C C . LYS A 1 95 ? 11.230 2.605 6.683 1.00 94.62 95 LYS A C 1
ATOM 691 O O . LYS A 1 95 ? 10.922 2.419 5.511 1.00 94.62 95 LYS A O 1
ATOM 696 N N . TRP A 1 96 ? 12.476 2.478 7.138 1.00 95.44 96 TRP A N 1
ATOM 697 C CA . TRP A 1 96 ? 13.609 2.182 6.265 1.00 95.44 96 TRP A CA 1
ATOM 698 C C . TRP A 1 96 ? 13.542 0.768 5.713 1.00 95.44 96 TRP A C 1
ATOM 700 O O . TRP A 1 96 ? 13.846 0.579 4.544 1.00 95.44 96 TRP A O 1
ATOM 710 N N . ILE A 1 97 ? 13.052 -0.189 6.506 1.00 94.88 97 ILE A N 1
ATOM 711 C CA . ILE A 1 97 ? 12.819 -1.560 6.043 1.00 94.88 97 ILE A CA 1
ATOM 712 C C . ILE A 1 97 ? 11.810 -1.564 4.890 1.00 94.88 97 ILE A C 1
ATOM 714 O O . ILE A 1 97 ? 12.105 -2.096 3.825 1.00 94.88 97 ILE A O 1
ATOM 718 N N . TYR A 1 98 ? 10.654 -0.914 5.052 1.00 95.50 98 TYR A N 1
ATOM 719 C CA . TYR A 1 98 ? 9.643 -0.900 3.989 1.00 95.50 98 TYR A CA 1
ATOM 720 C C . TYR A 1 98 ? 10.108 -0.131 2.753 1.00 95.50 98 TYR A C 1
ATOM 722 O O . TYR A 1 98 ? 9.899 -0.594 1.641 1.00 95.50 98 TYR A O 1
ATOM 730 N N . ARG A 1 99 ? 10.795 1.005 2.918 1.00 95.31 99 ARG A N 1
ATOM 731 C CA . ARG A 1 99 ? 11.360 1.748 1.781 1.00 95.31 99 ARG A CA 1
ATOM 732 C C . ARG A 1 99 ? 12.410 0.936 1.031 1.00 95.31 99 ARG A C 1
ATOM 734 O O . ARG A 1 99 ? 12.363 0.893 -0.191 1.00 95.31 99 ARG A O 1
ATOM 741 N N . LEU A 1 100 ? 13.321 0.282 1.750 1.00 94.62 100 LEU A N 1
ATOM 742 C CA . LEU A 1 100 ? 14.358 -0.548 1.150 1.00 94.62 100 LEU A CA 1
ATOM 743 C C . LEU A 1 100 ? 13.729 -1.692 0.353 1.00 94.62 100 LEU A C 1
ATOM 745 O O . LEU A 1 100 ? 13.951 -1.794 -0.846 1.00 94.62 100 LEU A O 1
ATOM 749 N N . PHE A 1 101 ? 12.895 -2.515 0.983 1.00 94.62 101 PHE A N 1
ATOM 750 C CA . PHE A 1 101 ? 12.395 -3.722 0.328 1.00 94.62 101 PHE A CA 1
ATOM 751 C C . PHE A 1 101 ? 11.274 -3.462 -0.685 1.00 94.62 101 PHE A C 1
ATOM 753 O O . PHE A 1 101 ? 11.158 -4.217 -1.642 1.00 94.62 101 PHE A O 1
ATOM 760 N N . MET A 1 102 ? 10.473 -2.402 -0.533 1.00 93.75 102 MET A N 1
ATOM 761 C CA . MET A 1 102 ? 9.368 -2.121 -1.463 1.00 93.75 102 MET A CA 1
ATOM 762 C C . MET A 1 102 ? 9.754 -1.177 -2.609 1.00 93.75 102 MET A C 1
ATOM 764 O O . MET A 1 102 ? 9.100 -1.215 -3.647 1.00 93.75 102 MET A O 1
ATOM 768 N N . LEU A 1 103 ? 10.785 -0.329 -2.456 1.00 93.44 103 LEU A N 1
ATOM 769 C CA . LEU A 1 103 ? 11.131 0.690 -3.464 1.00 93.44 103 LEU A CA 1
ATOM 770 C C . LEU A 1 103 ? 12.460 0.446 -4.182 1.00 93.44 103 LEU A C 1
ATOM 772 O O . LEU A 1 103 ? 12.643 0.989 -5.268 1.00 93.44 103 LEU A O 1
ATOM 776 N N . LEU A 1 104 ? 13.370 -0.375 -3.644 1.00 91.19 104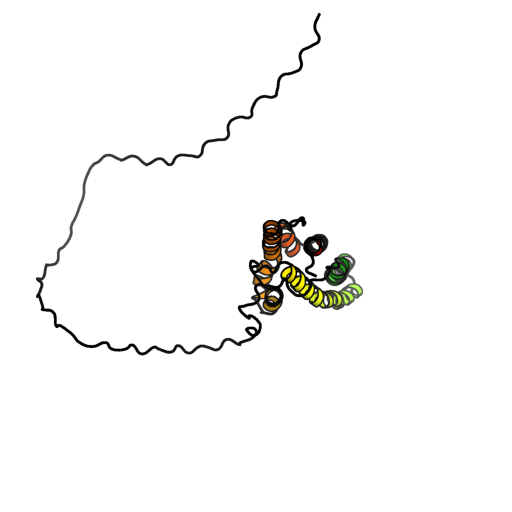 LEU A N 1
ATOM 777 C CA . LEU A 1 104 ? 14.666 -0.634 -4.285 1.00 91.19 104 LEU A CA 1
ATOM 778 C C . LEU A 1 104 ? 14.515 -1.244 -5.684 1.00 91.19 104 LEU A C 1
ATOM 780 O O . LEU A 1 104 ? 15.148 -0.769 -6.622 1.00 91.19 104 LEU A O 1
ATOM 784 N N . GLY A 1 105 ? 13.648 -2.249 -5.839 1.00 90.25 105 GLY A N 1
ATOM 785 C CA . GLY A 1 105 ? 13.393 -2.894 -7.131 1.00 90.25 105 GLY A CA 1
ATOM 786 C C . GLY A 1 105 ? 12.896 -1.917 -8.199 1.00 90.25 105 GLY A C 1
ATOM 787 O O . GLY A 1 105 ? 13.562 -1.769 -9.223 1.00 90.25 105 GLY A O 1
ATOM 788 N N . PRO A 1 106 ? 11.787 -1.190 -7.960 1.00 90.50 106 PRO A N 1
ATOM 789 C CA . PRO A 1 106 ? 11.297 -0.182 -8.898 1.00 90.50 106 PRO A CA 1
ATOM 790 C C . PRO A 1 106 ? 12.309 0.932 -9.198 1.00 90.50 106 PRO A C 1
ATOM 792 O O . PRO A 1 106 ? 12.372 1.391 -10.334 1.00 90.50 106 PRO A O 1
ATOM 795 N N . MET A 1 107 ? 13.119 1.355 -8.218 1.00 89.94 107 MET A N 1
ATOM 796 C CA . MET A 1 107 ? 14.164 2.364 -8.441 1.00 89.94 107 MET A CA 1
ATOM 797 C C . MET A 1 107 ? 15.272 1.857 -9.362 1.00 89.94 107 MET A C 1
ATOM 799 O O . MET A 1 107 ? 15.616 2.542 -10.320 1.00 89.94 107 MET A O 1
ATOM 803 N N . ILE A 1 108 ? 15.810 0.662 -9.100 1.00 89.88 108 ILE A N 1
ATOM 804 C CA . ILE A 1 108 ? 16.859 0.062 -9.933 1.00 89.88 108 ILE A CA 1
ATOM 805 C C . ILE A 1 108 ? 16.318 -0.216 -11.337 1.00 89.88 108 ILE A C 1
ATOM 807 O O . ILE A 1 108 ? 16.933 0.194 -12.315 1.00 89.88 108 ILE A O 1
ATOM 811 N N . GLY A 1 109 ? 15.152 -0.860 -11.443 1.00 89.69 109 GLY A N 1
ATOM 812 C CA . GLY A 1 109 ? 14.536 -1.175 -12.732 1.00 89.69 109 GLY A CA 1
ATOM 813 C C . GLY A 1 109 ? 14.226 0.078 -13.553 1.00 89.69 109 GLY A C 1
ATOM 814 O O . GLY A 1 109 ? 14.560 0.134 -14.732 1.00 89.69 109 GLY A O 1
ATOM 815 N N . GLY A 1 110 ? 13.660 1.111 -12.919 1.00 88.69 110 GLY A N 1
ATOM 816 C CA . GLY A 1 110 ? 13.384 2.392 -13.568 1.00 88.69 110 GLY A CA 1
ATOM 817 C C . GLY A 1 110 ? 14.652 3.120 -14.019 1.00 88.69 110 GLY A C 1
ATOM 818 O O . GLY A 1 110 ? 14.688 3.638 -15.131 1.00 88.69 110 GLY A O 1
ATOM 819 N N . ALA A 1 111 ? 15.704 3.123 -13.195 1.00 89.06 111 ALA A N 1
ATOM 820 C CA . ALA A 1 111 ? 16.984 3.736 -13.546 1.00 89.06 111 ALA A CA 1
ATOM 821 C C . ALA A 1 111 ? 17.680 3.007 -14.705 1.00 89.06 111 ALA A C 1
ATOM 823 O O . ALA A 1 111 ? 18.153 3.660 -15.631 1.00 89.06 111 ALA A O 1
ATOM 824 N N . LEU A 1 112 ? 17.701 1.668 -14.690 1.00 90.31 112 LEU A N 1
ATOM 825 C CA . LEU A 1 112 ? 18.262 0.859 -15.778 1.00 90.31 112 LEU A CA 1
ATOM 826 C C . LEU A 1 112 ? 17.509 1.091 -17.092 1.00 90.31 112 LEU A C 1
ATOM 828 O O . LEU A 1 112 ? 18.135 1.327 -18.123 1.00 90.31 112 LEU A O 1
ATOM 832 N N . ALA A 1 113 ? 16.174 1.090 -17.042 1.00 88.50 113 ALA A N 1
ATOM 833 C CA . ALA A 1 113 ? 15.341 1.347 -18.211 1.00 88.50 113 ALA A CA 1
ATOM 834 C C . ALA A 1 113 ? 15.565 2.758 -18.780 1.00 88.50 113 ALA A C 1
ATOM 836 O O . ALA A 1 113 ? 15.656 2.922 -19.992 1.00 88.50 113 ALA A O 1
ATOM 837 N N . ALA A 1 114 ? 15.695 3.770 -17.917 1.00 87.88 114 ALA A N 1
ATOM 838 C CA . ALA A 1 114 ? 15.948 5.142 -18.347 1.00 87.88 114 ALA A CA 1
ATOM 839 C C . ALA A 1 114 ? 17.363 5.347 -18.915 1.00 87.88 114 ALA A C 1
ATOM 841 O O . ALA A 1 114 ? 17.539 6.161 -19.816 1.00 87.88 114 ALA A O 1
ATOM 842 N N . TRP A 1 115 ? 18.369 4.646 -18.384 1.00 86.31 115 TRP A N 1
ATOM 843 C CA . TRP A 1 115 ? 19.764 4.830 -18.788 1.00 86.31 115 TRP A CA 1
ATOM 844 C C . TRP A 1 115 ? 20.086 4.142 -20.119 1.00 86.31 115 TRP A C 1
ATOM 846 O O . TRP A 1 115 ? 20.798 4.714 -20.939 1.00 86.31 115 TRP A O 1
ATOM 856 N N . GLY A 1 116 ? 19.586 2.929 -20.357 1.00 82.25 116 GLY A N 1
ATOM 857 C CA . GLY A 1 116 ? 20.135 2.131 -21.452 1.00 82.25 116 GLY A CA 1
ATOM 858 C C . GLY A 1 116 ? 19.231 1.043 -21.990 1.00 82.25 116 GLY A C 1
ATOM 859 O O . GLY A 1 116 ? 19.742 -0.010 -22.336 1.00 82.25 116 GLY A O 1
ATOM 860 N N . ALA A 1 117 ? 17.919 1.265 -22.092 1.00 78.06 117 ALA A N 1
ATOM 861 C CA . ALA A 1 117 ? 17.014 0.266 -22.676 1.00 78.06 117 ALA A CA 1
ATOM 862 C C . ALA A 1 117 ? 17.387 -0.174 -24.112 1.00 78.06 117 ALA A C 1
ATOM 864 O O . ALA A 1 117 ? 16.946 -1.230 -24.549 1.00 78.06 117 ALA A O 1
ATOM 865 N N . GLU A 1 118 ? 18.202 0.600 -24.836 1.00 85.75 118 GLU A N 1
ATOM 866 C CA . GLU A 1 118 ? 18.699 0.247 -26.175 1.00 85.75 118 GLU A CA 1
ATOM 867 C C . GLU A 1 118 ? 19.979 -0.614 -26.145 1.00 85.75 118 GLU A C 1
ATOM 869 O O . GLU A 1 118 ? 20.350 -1.211 -27.156 1.00 85.75 118 GLU A O 1
ATOM 874 N N . ASP A 1 119 ? 20.653 -0.725 -24.995 1.00 90.81 119 ASP A N 1
ATOM 875 C CA . ASP A 1 119 ? 21.824 -1.585 -24.829 1.00 90.81 119 ASP A CA 1
ATOM 876 C C . ASP A 1 119 ? 21.386 -3.027 -24.522 1.00 90.81 119 ASP A C 1
ATOM 878 O O . ASP A 1 119 ? 20.670 -3.306 -23.554 1.00 90.81 119 ASP A O 1
ATOM 882 N N . SER A 1 120 ? 21.858 -3.974 -25.335 1.00 89.31 120 SER A N 1
ATOM 883 C CA . SER A 1 120 ? 21.630 -5.414 -25.148 1.00 89.31 120 SER A CA 1
ATOM 884 C C . SER A 1 120 ? 21.998 -5.922 -23.745 1.00 89.31 120 SER A C 1
ATOM 886 O O . SER A 1 120 ? 21.246 -6.703 -23.166 1.00 89.31 120 SER A O 1
ATOM 888 N N . LYS A 1 121 ? 23.089 -5.431 -23.140 1.00 88.94 121 LYS A N 1
ATOM 889 C CA . LYS A 1 121 ? 23.531 -5.839 -21.795 1.00 88.94 121 LYS A CA 1
ATOM 890 C C . LYS A 1 121 ? 22.599 -5.318 -20.707 1.00 88.94 121 LYS A C 1
ATOM 892 O O . LYS A 1 121 ? 22.331 -6.005 -19.724 1.00 88.94 121 LYS A O 1
ATOM 897 N N . VAL A 1 122 ? 22.093 -4.098 -20.871 1.00 88.12 122 VAL A N 1
ATOM 898 C CA . VAL A 1 122 ? 21.116 -3.513 -19.942 1.00 88.12 122 VAL A CA 1
ATOM 899 C C . VAL A 1 122 ? 19.770 -4.219 -20.091 1.00 88.12 122 VAL A C 1
ATOM 901 O O . VAL A 1 122 ? 19.114 -4.499 -19.091 1.00 88.12 122 VAL A O 1
ATOM 904 N N . THR A 1 123 ? 19.396 -4.589 -21.315 1.00 87.94 123 THR A N 1
ATOM 905 C CA . THR A 1 123 ? 18.202 -5.396 -21.594 1.00 87.94 123 THR A CA 1
ATOM 906 C C . THR A 1 123 ? 18.268 -6.757 -20.899 1.00 87.94 123 THR A C 1
ATOM 908 O O . THR A 1 123 ? 17.293 -7.169 -20.274 1.00 87.94 123 THR A O 1
ATOM 911 N N . GLU A 1 124 ? 19.424 -7.429 -20.916 1.00 88.81 124 GLU A N 1
ATOM 912 C CA . GLU A 1 124 ? 19.631 -8.661 -20.144 1.00 88.81 124 GLU A CA 1
ATOM 913 C C . GLU A 1 124 ? 19.449 -8.441 -18.630 1.00 88.81 124 GLU A C 1
ATOM 915 O O . GLU A 1 124 ? 18.768 -9.224 -17.963 1.00 88.81 124 GLU A O 1
ATOM 920 N N . LEU A 1 125 ? 19.979 -7.338 -18.084 1.00 88.38 125 LEU A N 1
ATOM 921 C CA . LEU A 1 125 ? 19.798 -6.969 -16.672 1.00 88.38 125 LEU A CA 1
ATOM 922 C C . LEU A 1 125 ? 18.333 -6.667 -16.311 1.00 88.38 125 LEU A C 1
ATOM 924 O O . LEU A 1 125 ? 17.903 -6.937 -15.187 1.00 88.38 125 LEU A O 1
ATOM 928 N N . LEU A 1 126 ? 17.538 -6.141 -17.243 1.00 89.81 126 LEU A N 1
ATOM 929 C CA . LEU A 1 126 ? 16.118 -5.871 -17.010 1.00 89.81 126 LEU A CA 1
ATOM 930 C C . LEU A 1 126 ? 15.299 -7.153 -16.781 1.00 89.81 126 LEU A C 1
ATOM 932 O O . LEU A 1 126 ? 14.303 -7.091 -16.062 1.00 89.81 126 LEU A O 1
ATOM 936 N N . TYR A 1 127 ? 15.732 -8.320 -17.277 1.00 88.94 127 TYR A N 1
ATOM 937 C CA . TYR A 1 127 ? 15.067 -9.597 -16.972 1.00 88.94 127 TYR A CA 1
ATOM 938 C C . TYR A 1 127 ? 15.228 -10.028 -15.508 1.00 88.94 127 TYR A C 1
ATOM 940 O O . TYR A 1 127 ? 14.352 -10.705 -14.970 1.00 88.94 127 TYR A O 1
ATOM 948 N N . VAL A 1 128 ? 16.313 -9.619 -14.841 1.00 89.00 128 VAL A N 1
ATOM 949 C CA . VAL A 1 128 ? 16.561 -9.920 -13.417 1.00 89.00 128 VAL A CA 1
ATOM 950 C C . VAL A 1 128 ? 16.130 -8.788 -12.478 1.00 89.00 128 VAL A C 1
ATOM 952 O O . VAL A 1 128 ? 15.969 -9.008 -11.276 1.00 89.00 128 VAL A O 1
ATOM 955 N N . ALA A 1 129 ? 15.863 -7.590 -13.009 1.00 87.56 129 ALA A N 1
ATOM 956 C CA . ALA A 1 129 ? 15.370 -6.435 -12.254 1.00 87.56 129 ALA A CA 1
ATOM 957 C C . ALA A 1 129 ? 14.088 -6.681 -11.419 1.00 87.56 129 ALA A C 1
ATOM 959 O O . ALA A 1 129 ? 13.926 -6.018 -10.391 1.00 87.56 129 ALA A O 1
ATOM 960 N N . PRO A 1 130 ? 13.186 -7.626 -11.761 1.00 89.69 130 PRO A N 1
ATOM 961 C CA . PRO A 1 130 ? 12.046 -7.958 -10.908 1.00 89.69 130 PRO A CA 1
ATOM 962 C C . PRO A 1 130 ? 12.397 -8.694 -9.607 1.00 89.69 130 PRO A C 1
ATOM 964 O O . PRO A 1 130 ? 11.559 -8.727 -8.709 1.00 89.69 130 PRO A O 1
ATOM 967 N N . ILE A 1 131 ? 13.599 -9.267 -9.445 1.00 91.69 131 ILE A N 1
ATOM 968 C CA . ILE A 1 131 ? 13.946 -10.072 -8.255 1.00 91.69 131 ILE A CA 1
ATOM 969 C C . ILE A 1 131 ? 13.739 -9.287 -6.942 1.00 91.69 131 ILE A C 1
ATOM 971 O O . ILE A 1 131 ? 13.023 -9.781 -6.065 1.00 91.69 131 ILE A O 1
ATOM 975 N N . PRO A 1 132 ? 14.251 -8.049 -6.777 1.00 90.19 132 PRO A N 1
ATOM 976 C CA . PRO A 1 132 ? 13.964 -7.257 -5.582 1.00 90.19 132 PRO A CA 1
ATOM 977 C C . PRO A 1 132 ? 12.478 -6.904 -5.416 1.00 90.19 132 PRO A C 1
ATOM 979 O O . PRO A 1 132 ? 12.019 -6.765 -4.287 1.00 90.19 132 PRO A O 1
ATOM 982 N N . ILE A 1 133 ? 11.709 -6.791 -6.509 1.00 89.50 133 ILE A N 1
ATOM 983 C CA . ILE A 1 133 ? 10.255 -6.558 -6.448 1.00 89.50 133 ILE A CA 1
ATOM 984 C C . ILE A 1 133 ? 9.565 -7.767 -5.812 1.00 89.50 133 ILE A C 1
ATOM 986 O O . ILE A 1 133 ? 8.748 -7.596 -4.910 1.00 89.50 133 ILE A O 1
ATOM 990 N N . VAL A 1 134 ? 9.939 -8.984 -6.221 1.00 92.06 134 VAL A N 1
ATOM 991 C CA . VAL A 1 134 ? 9.409 -10.230 -5.645 1.00 92.06 134 VAL A CA 1
ATOM 992 C C . VAL A 1 134 ? 9.730 -10.322 -4.151 1.00 92.06 134 VAL A C 1
ATOM 994 O O . VAL A 1 134 ? 8.858 -10.672 -3.358 1.00 92.06 134 VAL A O 1
ATOM 997 N N . ILE A 1 135 ? 10.940 -9.927 -3.740 1.00 92.81 135 ILE A N 1
ATOM 998 C CA . ILE A 1 135 ? 11.328 -9.851 -2.319 1.00 92.81 135 ILE A CA 1
ATOM 999 C C . ILE A 1 135 ? 10.492 -8.804 -1.563 1.00 92.81 135 ILE A C 1
ATOM 1001 O O . ILE A 1 135 ? 10.178 -8.995 -0.388 1.00 92.81 135 ILE A O 1
ATOM 1005 N N . GLY A 1 136 ? 10.089 -7.715 -2.219 1.00 92.81 136 GLY A N 1
ATOM 1006 C CA . GLY A 1 136 ? 9.227 -6.683 -1.644 1.00 92.81 136 GLY A CA 1
ATOM 1007 C C . GLY A 1 136 ? 7.792 -7.139 -1.354 1.00 92.81 136 GLY A C 1
ATOM 1008 O O . GLY A 1 136 ? 7.148 -6.572 -0.469 1.00 92.81 136 GLY A O 1
ATOM 1009 N N . ILE A 1 137 ? 7.291 -8.178 -2.033 1.00 92.62 137 ILE A N 1
ATOM 1010 C CA . ILE A 1 137 ? 5.903 -8.657 -1.893 1.00 92.62 137 ILE A CA 1
ATOM 1011 C C . ILE A 1 137 ? 5.591 -9.122 -0.452 1.00 92.62 137 ILE A C 1
ATOM 1013 O O . ILE A 1 137 ? 4.625 -8.619 0.130 1.00 92.62 137 ILE A O 1
ATOM 1017 N N . PRO A 1 138 ? 6.395 -9.993 0.195 1.00 95.38 138 PRO A N 1
ATOM 1018 C CA . PRO A 1 138 ? 6.215 -10.315 1.611 1.00 95.38 138 PRO A CA 1
ATOM 1019 C C . PRO A 1 138 ? 6.187 -9.085 2.527 1.00 95.38 138 PRO A C 1
ATOM 1021 O O . PRO A 1 138 ? 5.346 -9.000 3.424 1.00 95.38 138 PRO A O 1
ATOM 1024 N N . PHE A 1 139 ? 7.060 -8.100 2.289 1.00 95.38 139 PHE A N 1
ATOM 1025 C CA . PHE A 1 139 ? 7.090 -6.864 3.077 1.00 95.38 139 PHE A CA 1
ATOM 1026 C C . PHE A 1 139 ? 5.834 -6.021 2.874 1.00 95.38 139 PHE A C 1
ATOM 1028 O O . PHE A 1 139 ? 5.344 -5.445 3.844 1.00 95.38 139 PHE A O 1
ATOM 1035 N N . MET A 1 140 ? 5.275 -5.991 1.662 1.00 93.94 140 MET A N 1
ATOM 1036 C CA . MET A 1 140 ? 3.981 -5.368 1.392 1.00 93.94 140 MET A CA 1
ATOM 1037 C C . MET A 1 140 ? 2.870 -6.031 2.215 1.00 93.94 140 MET A C 1
ATOM 1039 O O . MET A 1 140 ? 2.066 -5.333 2.829 1.00 93.94 140 MET A O 1
ATOM 1043 N N . TYR A 1 141 ? 2.833 -7.363 2.295 1.00 94.88 141 TYR A N 1
ATOM 1044 C CA . TYR A 1 141 ? 1.829 -8.058 3.104 1.00 94.88 141 TYR A CA 1
ATOM 1045 C C . TYR A 1 141 ? 2.003 -7.801 4.600 1.00 94.88 141 TYR A C 1
ATOM 1047 O O . TYR A 1 141 ? 1.027 -7.485 5.275 1.00 94.88 141 TYR A O 1
ATOM 1055 N N . VAL A 1 142 ? 3.231 -7.853 5.121 1.00 94.62 142 VAL A N 1
ATOM 1056 C CA . VAL A 1 142 ? 3.512 -7.506 6.526 1.00 94.62 142 VAL A CA 1
ATOM 1057 C C . VAL A 1 142 ? 3.136 -6.052 6.818 1.00 94.62 142 VAL A C 1
ATOM 1059 O O . VAL A 1 142 ? 2.566 -5.758 7.869 1.00 94.62 142 VAL A O 1
ATOM 1062 N N . PHE A 1 143 ? 3.411 -5.138 5.888 1.00 95.81 143 PHE A N 1
ATOM 1063 C CA . PHE A 1 143 ? 3.020 -3.737 5.992 1.00 95.81 143 PHE A CA 1
ATOM 1064 C C . PHE A 1 143 ? 1.497 -3.591 6.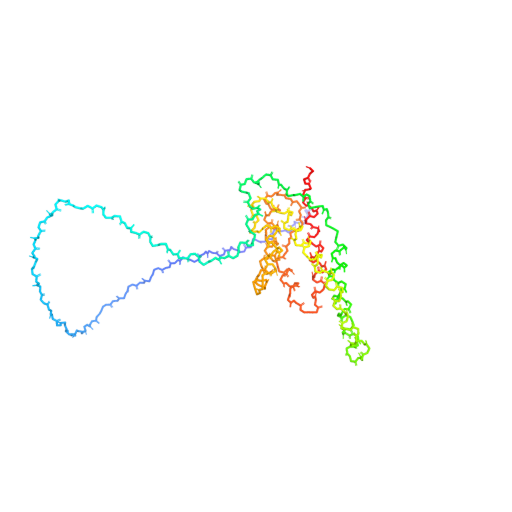095 1.00 95.81 143 PHE A C 1
ATOM 1066 O O . PHE A 1 143 ? 1.013 -2.986 7.053 1.00 95.81 143 PHE A O 1
ATOM 1073 N N . LEU A 1 144 ? 0.750 -4.211 5.172 1.00 95.62 144 LEU A N 1
ATOM 1074 C CA . LEU A 1 144 ? -0.717 -4.232 5.168 1.00 95.62 144 LEU A CA 1
ATOM 1075 C C . LEU A 1 144 ? -1.290 -4.872 6.437 1.00 95.62 144 LEU A C 1
ATOM 1077 O O . LEU A 1 144 ? -2.249 -4.354 7.007 1.00 95.62 144 LEU A O 1
ATOM 1081 N N . PHE A 1 145 ? -0.681 -5.957 6.918 1.00 95.25 145 PHE A N 1
ATOM 1082 C CA . PHE A 1 145 ? -1.065 -6.584 8.178 1.00 95.25 145 PHE A CA 1
ATOM 1083 C C . PHE A 1 145 ? -0.973 -5.584 9.325 1.00 95.25 145 PHE A C 1
ATOM 1085 O O . PHE A 1 145 ? -1.944 -5.340 10.037 1.00 95.25 145 PHE A O 1
ATOM 1092 N N . LYS A 1 146 ? 0.214 -4.997 9.500 1.00 94.25 146 LYS A N 1
ATOM 1093 C CA . LYS A 1 146 ? 0.536 -4.177 10.666 1.00 94.25 146 LYS A CA 1
ATOM 1094 C C . LYS A 1 146 ? -0.253 -2.878 10.681 1.00 94.25 146 LYS A C 1
ATOM 1096 O O . LYS A 1 146 ? -0.737 -2.504 11.742 1.00 94.25 146 LYS A O 1
ATOM 1101 N N . MET A 1 147 ? -0.426 -2.223 9.532 1.00 94.56 147 MET A N 1
ATOM 1102 C CA . MET A 1 147 ? -1.233 -1.003 9.461 1.00 94.56 147 MET A CA 1
ATOM 1103 C C . MET A 1 147 ? -2.686 -1.285 9.869 1.00 94.56 147 MET A C 1
ATOM 1105 O O . MET A 1 147 ? -3.215 -0.608 10.744 1.00 94.56 147 MET A O 1
ATOM 1109 N N . TRP A 1 148 ? -3.309 -2.343 9.337 1.00 95.50 148 TRP A N 1
ATOM 1110 C CA . TRP A 1 148 ? -4.692 -2.678 9.679 1.00 95.50 148 TRP A CA 1
ATOM 1111 C C . TRP A 1 148 ? -4.840 -3.209 11.105 1.00 95.50 148 TRP A C 1
ATOM 1113 O O . TRP A 1 148 ? -5.853 -2.932 11.744 1.00 95.50 148 TRP A O 1
ATOM 1123 N N . ALA A 1 149 ? -3.844 -3.928 11.627 1.00 93.38 149 ALA A N 1
ATOM 1124 C CA . ALA A 1 149 ? -3.848 -4.437 12.999 1.00 93.38 149 ALA A CA 1
ATOM 1125 C C . ALA A 1 149 ? -3.808 -3.311 14.037 1.00 93.38 149 ALA A C 1
ATOM 1127 O O . ALA A 1 149 ? -4.406 -3.444 15.101 1.00 93.38 149 ALA A O 1
ATOM 1128 N N . ALA A 1 150 ? -3.177 -2.187 13.701 1.00 92.00 150 ALA A N 1
ATOM 1129 C CA . ALA A 1 150 ? -2.990 -1.072 14.619 1.00 92.00 150 ALA A CA 1
ATOM 1130 C C . ALA A 1 150 ? -4.285 -0.292 14.923 1.00 92.00 150 ALA A C 1
ATOM 1132 O O . ALA A 1 150 ? -4.349 0.422 15.918 1.00 92.00 150 ALA A O 1
ATOM 1133 N N . ILE A 1 151 ? -5.320 -0.432 14.085 1.00 92.69 151 ILE A N 1
ATOM 1134 C CA . ILE A 1 151 ? -6.582 0.321 14.195 1.00 92.69 151 ILE A CA 1
ATOM 1135 C C . ILE A 1 151 ? -7.798 -0.566 14.511 1.00 92.69 151 ILE A C 1
ATOM 1137 O O . ILE A 1 151 ? -8.931 -0.201 14.203 1.00 92.69 151 ILE A O 1
ATOM 1141 N N . GLN A 1 152 ? -7.584 -1.751 15.090 1.00 91.69 152 GLN A N 1
ATOM 1142 C CA . GLN A 1 152 ? -8.665 -2.683 15.430 1.00 91.69 152 GLN A CA 1
ATOM 1143 C C . GLN A 1 152 ? -9.356 -2.292 16.749 1.00 91.69 152 GLN A C 1
ATOM 1145 O O . GLN A 1 152 ? -9.055 -2.841 17.803 1.00 91.69 152 GLN A O 1
ATOM 1150 N N . ASP A 1 153 ? -10.313 -1.363 16.682 1.00 87.25 153 ASP A N 1
ATOM 1151 C CA . ASP A 1 153 ? -11.222 -0.992 17.785 1.00 87.25 153 ASP A CA 1
ATOM 1152 C C . ASP A 1 153 ? -12.666 -1.484 17.574 1.00 87.25 153 ASP A C 1
ATOM 1154 O O . ASP A 1 153 ? -13.614 -0.943 18.139 1.00 87.25 153 ASP A O 1
ATOM 1158 N N . GLY A 1 154 ? -12.852 -2.479 16.703 1.00 88.25 154 GLY A N 1
ATOM 1159 C CA . GLY A 1 154 ? -14.168 -3.011 16.334 1.00 88.25 154 GLY A CA 1
ATOM 1160 C C . GLY A 1 154 ? -14.960 -2.148 15.342 1.00 88.25 154 GLY A C 1
ATOM 1161 O O . GLY A 1 154 ? -15.990 -2.598 14.854 1.00 88.25 154 GLY A O 1
ATOM 1162 N N . GLN A 1 155 ? -14.481 -0.948 14.997 1.00 91.12 155 GLN A N 1
ATOM 1163 C CA . GLN A 1 155 ? -15.128 -0.041 14.034 1.00 91.12 155 GLN A CA 1
ATOM 1164 C C . GLN A 1 155 ? -14.418 -0.005 12.669 1.00 91.12 155 GLN A C 1
ATOM 1166 O O . GLN A 1 155 ? -14.868 0.681 11.749 1.00 91.12 155 GLN A O 1
ATOM 1171 N N . ALA A 1 156 ? -13.286 -0.702 12.527 1.00 92.81 156 ALA A N 1
ATOM 1172 C CA . ALA A 1 156 ? -12.564 -0.819 11.264 1.00 92.81 156 ALA A CA 1
ATOM 1173 C C . ALA A 1 156 ? -13.344 -1.681 10.257 1.00 92.81 156 ALA A C 1
ATOM 1175 O O . ALA A 1 156 ? -13.876 -2.736 10.601 1.00 92.81 156 ALA A O 1
ATOM 1176 N N . ARG A 1 157 ? -13.367 -1.273 8.982 1.00 94.06 157 ARG A N 1
ATOM 1177 C CA . ARG A 1 157 ? -14.113 -1.973 7.917 1.00 94.06 157 ARG A CA 1
ATOM 1178 C C . ARG A 1 157 ? -13.581 -3.366 7.593 1.00 94.06 157 ARG A C 1
ATOM 1180 O O . ARG A 1 157 ? -14.289 -4.185 7.013 1.00 94.06 157 ARG A O 1
ATOM 1187 N N . THR A 1 158 ? -12.303 -3.607 7.875 1.00 95.19 158 THR A N 1
ATOM 1188 C CA . THR A 1 158 ? -11.624 -4.866 7.580 1.00 95.19 158 THR A CA 1
ATOM 1189 C C . THR A 1 158 ? -10.683 -5.242 8.712 1.00 95.19 158 THR A C 1
ATOM 1191 O O . THR A 1 158 ? -10.170 -4.395 9.446 1.00 95.19 158 THR A O 1
ATOM 1194 N N . THR A 1 159 ? -10.449 -6.544 8.830 1.00 95.19 159 THR A N 1
ATOM 1195 C CA . THR A 1 159 ? -9.461 -7.110 9.743 1.00 95.19 159 THR A CA 1
ATOM 1196 C C . THR A 1 159 ? -8.107 -7.239 9.037 1.00 95.19 159 THR A C 1
ATOM 1198 O O . THR A 1 159 ? -8.061 -7.249 7.800 1.00 95.19 159 THR A O 1
ATOM 1201 N N . PRO A 1 160 ? -6.996 -7.396 9.779 1.00 94.88 160 PRO A N 1
ATOM 1202 C CA . PRO A 1 160 ? -5.657 -7.535 9.195 1.00 94.88 160 PRO A CA 1
ATOM 1203 C C . PRO A 1 160 ? -5.538 -8.765 8.293 1.00 94.88 160 PRO A C 1
ATOM 1205 O O . PRO A 1 160 ? -4.956 -8.704 7.213 1.00 94.88 160 PRO A O 1
ATOM 1208 N N . GLY A 1 161 ? -6.160 -9.875 8.705 1.00 93.50 161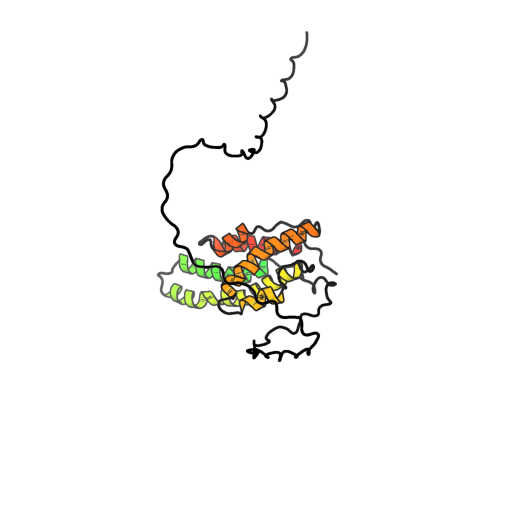 GLY A N 1
ATOM 1209 C CA . GLY A 1 161 ? -6.215 -11.099 7.908 1.00 93.50 161 GLY A CA 1
ATOM 1210 C C . GLY A 1 161 ? -6.978 -10.905 6.598 1.00 93.50 161 GLY A C 1
ATOM 1211 O O . GLY A 1 161 ? -6.478 -11.288 5.546 1.00 93.50 161 GLY A O 1
ATOM 1212 N N . LYS A 1 162 ? -8.147 -10.246 6.627 1.00 95.25 162 LYS A N 1
ATOM 1213 C CA . LYS A 1 162 ? -8.922 -9.938 5.410 1.00 95.25 162 LYS A CA 1
ATOM 1214 C C . LYS A 1 162 ? -8.184 -8.971 4.484 1.00 95.25 162 LYS A C 1
ATOM 1216 O O . LYS A 1 162 ? -8.220 -9.159 3.272 1.00 95.25 162 LYS A O 1
ATOM 1221 N N . ALA A 1 163 ? -7.480 -7.985 5.049 1.00 96.19 163 ALA A N 1
ATOM 1222 C CA . ALA A 1 163 ? -6.703 -7.009 4.287 1.00 96.19 163 ALA A CA 1
ATOM 1223 C C . ALA A 1 163 ? -5.715 -7.685 3.323 1.00 96.19 163 ALA A C 1
ATOM 1225 O O . ALA A 1 163 ? -5.587 -7.250 2.182 1.00 96.19 163 ALA A O 1
ATOM 1226 N N . ILE A 1 164 ? -5.082 -8.777 3.754 1.00 96.44 164 ILE A N 1
ATOM 1227 C CA . ILE A 1 164 ? -4.113 -9.525 2.946 1.00 96.44 164 ILE A CA 1
ATOM 1228 C C . ILE A 1 164 ? -4.777 -10.682 2.202 1.00 96.44 164 ILE A C 1
ATOM 1230 O O . ILE A 1 164 ? -4.524 -10.871 1.019 1.00 96.44 164 ILE A O 1
ATOM 1234 N N . GLY A 1 165 ? -5.639 -11.452 2.869 1.00 95.38 165 GLY A N 1
ATOM 1235 C CA . GLY A 1 165 ? -6.231 -12.671 2.315 1.00 95.38 165 GLY A CA 1
ATOM 1236 C C . GLY A 1 165 ? -7.000 -12.423 1.020 1.00 95.38 165 GLY A C 1
ATOM 1237 O O . GLY A 1 165 ? -6.873 -13.182 0.065 1.00 95.38 165 GLY A O 1
ATOM 1238 N N . PHE A 1 166 ? -7.728 -11.310 0.938 1.00 97.44 166 PHE A N 1
ATOM 1239 C CA . PHE A 1 166 ? -8.494 -10.958 -0.257 1.00 97.44 166 PHE A CA 1
ATOM 1240 C C . PHE A 1 166 ? -7.629 -10.497 -1.442 1.00 97.44 166 PHE A C 1
ATOM 1242 O O . PHE A 1 166 ? -8.122 -10.470 -2.567 1.00 97.44 166 PHE A O 1
ATOM 1249 N N . LEU A 1 167 ? -6.335 -10.210 -1.239 1.00 95.19 167 LEU A N 1
ATOM 1250 C CA . LEU A 1 167 ? -5.396 -9.963 -2.343 1.00 95.19 167 LEU A CA 1
ATOM 1251 C C . LEU A 1 167 ? -5.028 -11.240 -3.108 1.00 95.19 167 LEU A C 1
ATOM 1253 O O . LEU A 1 167 ? -4.550 -11.141 -4.235 1.00 95.19 167 LEU A O 1
ATOM 1257 N N . PHE A 1 168 ? -5.251 -12.418 -2.523 1.00 95.88 168 PHE A N 1
ATOM 1258 C CA . PHE A 1 168 ? -4.994 -13.704 -3.174 1.00 95.88 168 PHE A CA 1
ATOM 1259 C C . PHE A 1 168 ? -6.178 -14.216 -3.995 1.00 95.88 168 PHE A C 1
ATOM 1261 O O . PHE A 1 168 ? -6.039 -15.221 -4.685 1.00 95.88 168 PHE A O 1
ATOM 1268 N N . ILE A 1 169 ? -7.331 -13.542 -3.940 1.00 97.19 169 ILE A N 1
ATOM 1269 C CA . ILE A 1 169 ? -8.499 -13.904 -4.743 1.00 97.19 169 ILE A CA 1
ATOM 1270 C C . ILE A 1 169 ? -8.296 -13.323 -6.149 1.00 97.19 169 ILE A C 1
ATOM 1272 O O . ILE A 1 169 ? -8.292 -12.094 -6.292 1.00 97.19 169 ILE A O 1
ATOM 1276 N N . PRO A 1 170 ? -8.133 -14.158 -7.192 1.00 95.31 170 PRO A N 1
ATOM 1277 C CA . PRO A 1 170 ? -7.928 -13.669 -8.550 1.00 95.31 170 PRO A CA 1
ATOM 1278 C C . PRO A 1 170 ? -9.081 -12.767 -8.995 1.00 95.31 170 PRO A C 1
ATOM 1280 O O . PRO A 1 170 ? -10.239 -13.035 -8.675 1.00 95.31 170 PRO A O 1
ATOM 1283 N N . LEU A 1 171 ? -8.760 -11.708 -9.742 1.00 95.19 171 LEU A N 1
ATOM 1284 C CA . LEU A 1 171 ? -9.669 -10.661 -10.234 1.00 95.19 171 LEU A CA 1
ATOM 1285 C C . LEU A 1 171 ? -10.273 -9.767 -9.137 1.00 95.19 171 LEU A C 1
ATOM 1287 O O . LEU A 1 171 ? -10.286 -8.543 -9.272 1.00 95.19 171 LEU A O 1
ATOM 1291 N N . PHE A 1 172 ? -10.734 -10.347 -8.029 1.00 96.31 172 PHE A N 1
ATOM 1292 C CA . PHE A 1 172 ? -11.230 -9.591 -6.881 1.00 96.31 172 PHE A CA 1
ATOM 1293 C C . PHE A 1 172 ? -10.129 -8.746 -6.229 1.00 96.31 172 PHE A C 1
ATOM 1295 O O . PHE A 1 172 ? -10.409 -7.658 -5.731 1.00 96.31 172 PHE A O 1
ATOM 1302 N N . ASN A 1 173 ? -8.872 -9.191 -6.291 1.00 94.38 173 ASN A N 1
ATOM 1303 C CA . ASN A 1 173 ? -7.706 -8.443 -5.828 1.00 94.38 173 ASN A CA 1
ATOM 1304 C C . ASN A 1 173 ? -7.618 -7.020 -6.423 1.00 94.38 173 ASN A C 1
ATOM 1306 O O . ASN A 1 173 ? -7.237 -6.092 -5.706 1.00 94.38 173 ASN A O 1
ATOM 1310 N N . TYR A 1 174 ? -8.022 -6.820 -7.686 1.00 93.19 174 TYR A N 1
ATOM 1311 C CA . TYR A 1 174 ? -8.040 -5.498 -8.329 1.00 93.19 174 TYR A CA 1
ATOM 1312 C C . TYR A 1 174 ? -9.109 -4.572 -7.763 1.00 93.19 174 TYR A C 1
ATOM 1314 O O . TYR A 1 174 ? -8.886 -3.376 -7.653 1.00 93.19 174 TYR A O 1
ATOM 1322 N N . TYR A 1 175 ? -10.271 -5.097 -7.385 1.00 94.62 175 TYR A N 1
ATOM 1323 C CA . TYR A 1 175 ? -11.250 -4.313 -6.636 1.00 94.62 175 TYR A CA 1
ATOM 1324 C C . TYR A 1 175 ? -10.736 -4.045 -5.215 1.00 94.62 175 TYR A C 1
ATOM 1326 O O . TYR A 1 175 ? -10.800 -2.925 -4.703 1.00 94.62 175 TYR A O 1
ATOM 1334 N N . TRP A 1 176 ? -10.184 -5.082 -4.585 1.00 96.94 176 TRP A N 1
ATOM 1335 C CA . TRP A 1 176 ? -9.806 -5.061 -3.183 1.00 96.94 176 TRP A CA 1
ATOM 1336 C C . TRP A 1 176 ? -8.706 -4.048 -2.874 1.00 96.94 176 TRP A C 1
ATOM 1338 O O . TRP A 1 176 ? -8.755 -3.409 -1.823 1.00 96.94 176 TRP A O 1
ATOM 1348 N N . ILE A 1 177 ? -7.761 -3.825 -3.793 1.00 93.25 177 ILE A N 1
ATOM 1349 C CA . ILE A 1 177 ? -6.696 -2.834 -3.596 1.00 93.25 177 ILE A CA 1
ATOM 1350 C C . ILE A 1 177 ? -7.256 -1.414 -3.362 1.00 93.25 177 ILE A C 1
ATOM 1352 O O . ILE A 1 177 ? -6.727 -0.672 -2.532 1.00 93.25 177 ILE A O 1
ATOM 1356 N N . PHE A 1 178 ? -8.385 -1.063 -3.992 1.00 92.38 178 PHE A N 1
ATOM 1357 C CA . PHE A 1 178 ? -9.068 0.225 -3.795 1.00 92.38 178 PHE A CA 1
ATOM 1358 C C . PHE A 1 178 ? -9.830 0.319 -2.475 1.00 92.38 178 PHE A C 1
ATOM 1360 O O . PHE A 1 178 ? -10.062 1.420 -1.973 1.00 92.38 178 PHE A O 1
ATOM 1367 N N . GLN A 1 179 ? -10.187 -0.819 -1.884 1.00 95.31 179 GLN A N 1
ATOM 1368 C CA . GLN A 1 179 ? -10.739 -0.862 -0.536 1.00 95.31 179 GLN A CA 1
ATOM 1369 C C . GLN A 1 179 ? -9.634 -0.799 0.521 1.00 95.31 179 GLN A C 1
ATOM 1371 O O . GLN A 1 179 ? -9.676 0.032 1.426 1.00 95.31 179 GLN A O 1
ATOM 1376 N N . VAL A 1 180 ? -8.621 -1.653 0.402 1.00 96.19 180 VAL A N 1
ATOM 1377 C CA . VAL A 1 180 ? -7.637 -1.879 1.466 1.00 96.19 180 VAL A CA 1
ATOM 1378 C C . VAL A 1 180 ? -6.646 -0.727 1.632 1.00 96.19 180 VAL A C 1
ATOM 1380 O O . VAL A 1 180 ? -6.231 -0.448 2.754 1.00 96.19 180 VAL A O 1
ATOM 1383 N N . LEU A 1 181 ? -6.267 -0.037 0.551 1.00 94.50 181 LEU A N 1
ATOM 1384 C CA . LEU A 1 181 ? -5.296 1.057 0.614 1.00 94.50 181 LEU A CA 1
ATOM 1385 C C . LEU A 1 181 ? -5.987 2.408 0.896 1.00 94.50 181 LEU A C 1
ATOM 1387 O O . LEU A 1 181 ? -5.826 2.926 2.003 1.00 94.50 181 LEU A O 1
ATOM 1391 N N . PRO A 1 182 ? -6.802 2.996 -0.008 1.00 95.81 182 PRO A N 1
ATOM 1392 C CA . PRO A 1 182 ? -7.499 4.252 0.286 1.00 95.81 182 PRO A CA 1
ATOM 1393 C C . PRO A 1 182 ? -8.452 4.177 1.484 1.00 95.81 182 PRO A C 1
ATOM 1395 O O . PRO A 1 182 ? -8.609 5.165 2.206 1.00 95.81 182 PRO A O 1
ATOM 1398 N N . GLY A 1 183 ? -9.099 3.026 1.706 1.00 95.44 183 GLY A N 1
ATOM 1399 C CA . GLY A 1 183 ? -10.013 2.831 2.832 1.00 95.44 183 GLY A CA 1
ATOM 1400 C C . GLY A 1 183 ? -9.310 2.851 4.186 1.00 95.44 183 GLY A C 1
ATOM 1401 O O . GLY A 1 183 ? -9.901 3.316 5.162 1.00 95.44 183 GLY A O 1
ATOM 1402 N N . TYR A 1 184 ? -8.033 2.457 4.238 1.00 96.56 184 TYR A N 1
ATOM 1403 C CA . TYR A 1 184 ? -7.234 2.561 5.455 1.00 96.56 184 TYR A CA 1
ATOM 1404 C C . TYR A 1 184 ? -7.102 4.004 5.933 1.00 96.56 184 TYR A C 1
ATOM 1406 O O . TYR A 1 184 ? -7.284 4.264 7.115 1.00 96.56 184 TYR A O 1
ATOM 1414 N N . ALA A 1 185 ? -6.830 4.962 5.041 1.00 96.56 185 ALA A N 1
ATOM 1415 C CA . ALA A 1 185 ? -6.690 6.360 5.449 1.00 96.56 185 ALA A CA 1
ATOM 1416 C C . ALA A 1 185 ? -7.974 6.903 6.096 1.00 96.56 185 ALA A C 1
ATOM 1418 O O . ALA A 1 185 ? -7.897 7.627 7.088 1.00 96.56 185 ALA A O 1
ATOM 1419 N N . THR A 1 186 ? -9.152 6.525 5.587 1.00 96.25 186 THR A N 1
ATOM 1420 C CA . THR A 1 186 ? -10.432 6.884 6.215 1.00 96.25 186 THR A CA 1
ATOM 1421 C C . THR A 1 186 ? -10.548 6.295 7.613 1.00 96.25 186 THR A C 1
ATOM 1423 O O . THR A 1 186 ? -10.866 7.017 8.557 1.00 96.25 186 THR A O 1
ATOM 1426 N N . ASP A 1 187 ? -10.315 4.992 7.747 1.00 96.25 187 ASP A N 1
ATOM 1427 C CA . ASP A 1 187 ? -10.549 4.283 9.002 1.00 96.25 187 ASP A CA 1
ATOM 1428 C C . ASP A 1 187 ? -9.507 4.663 10.057 1.00 96.25 187 ASP A C 1
ATOM 1430 O O . ASP A 1 187 ? -9.871 4.889 11.208 1.00 96.25 187 ASP A O 1
ATOM 1434 N N . PHE A 1 188 ? -8.252 4.859 9.650 1.00 96.06 188 PHE A N 1
ATOM 1435 C CA . PHE A 1 188 ? -7.188 5.408 10.482 1.00 96.06 188 PHE A CA 1
ATOM 1436 C C . PHE A 1 188 ? -7.531 6.814 10.977 1.00 96.06 188 PHE A C 1
ATOM 1438 O O . PHE A 1 188 ? -7.452 7.083 12.171 1.00 96.06 188 PHE A O 1
ATOM 1445 N N . ASN A 1 189 ? -7.962 7.720 10.092 1.00 96.81 189 ASN A N 1
ATOM 1446 C CA . ASN A 1 189 ? -8.313 9.077 10.509 1.00 96.81 189 ASN A CA 1
ATOM 1447 C C . ASN A 1 189 ? -9.479 9.067 11.502 1.00 96.81 189 ASN A C 1
ATOM 1449 O O . ASN A 1 189 ? -9.375 9.717 12.541 1.00 96.81 189 ASN A O 1
ATOM 1453 N N . LYS A 1 190 ? -10.532 8.285 11.225 1.00 96.12 190 LYS A N 1
ATOM 1454 C CA . LYS A 1 190 ? -11.671 8.114 12.137 1.00 96.12 190 LYS A CA 1
ATOM 1455 C C . LYS A 1 190 ? -11.242 7.518 13.477 1.00 96.12 190 LYS A C 1
ATOM 1457 O O . LYS A 1 190 ? -11.717 7.977 14.508 1.00 96.12 190 LYS A O 1
ATOM 1462 N N . PHE A 1 191 ? -10.351 6.527 13.475 1.00 94.69 191 PHE A N 1
ATOM 1463 C CA . PHE A 1 191 ? -9.768 5.957 14.691 1.00 94.69 191 PHE A CA 1
ATOM 1464 C C . PHE A 1 191 ? -9.053 7.044 15.502 1.00 94.69 191 PHE A C 1
ATOM 1466 O O . PHE A 1 191 ? -9.375 7.265 16.665 1.00 94.69 191 PHE A O 1
ATOM 1473 N N . VAL A 1 192 ? -8.153 7.796 14.869 1.00 94.50 192 VAL A N 1
ATOM 1474 C CA . VAL A 1 192 ? -7.421 8.899 15.505 1.00 94.50 192 VAL A CA 1
ATOM 1475 C C . VAL A 1 192 ? -8.371 9.952 16.090 1.00 94.50 192 VAL A C 1
ATOM 1477 O O . VAL A 1 192 ? -8.122 10.432 17.191 1.00 94.50 192 VAL A O 1
ATOM 1480 N N . ASP A 1 193 ? -9.471 10.279 15.400 1.00 95.38 193 ASP A N 1
ATOM 1481 C CA . ASP A 1 193 ? -10.490 11.215 15.902 1.00 95.38 193 ASP A CA 1
ATOM 1482 C C . ASP A 1 193 ? -11.250 10.661 17.112 1.00 95.38 193 ASP A C 1
ATOM 1484 O O . ASP A 1 193 ? -11.376 11.349 18.125 1.00 95.38 193 ASP A O 1
ATOM 1488 N N . ARG A 1 194 ? -11.721 9.408 17.037 1.00 94.00 194 ARG A N 1
ATOM 1489 C CA . ARG A 1 194 ? -12.448 8.745 18.135 1.00 94.00 194 ARG A CA 1
ATOM 1490 C C . ARG A 1 194 ? -11.609 8.667 19.405 1.00 94.00 194 ARG A C 1
ATOM 1492 O O . ARG A 1 194 ? -12.105 8.963 20.487 1.00 94.00 194 ARG A O 1
ATOM 1499 N N . HIS A 1 195 ? -10.342 8.296 19.255 1.00 91.75 195 HIS A N 1
ATOM 1500 C CA . HIS A 1 195 ? -9.410 8.107 20.366 1.00 91.75 195 HIS A CA 1
ATOM 1501 C C . HIS A 1 195 ? -8.659 9.391 20.749 1.00 91.75 195 HIS A C 1
ATOM 1503 O O . HIS A 1 195 ? -7.833 9.361 21.656 1.00 91.75 195 HIS A O 1
ATOM 1509 N N . ARG A 1 196 ? -8.939 10.522 20.078 1.00 92.25 196 ARG A N 1
ATOM 1510 C CA . ARG A 1 196 ? -8.290 11.832 20.293 1.00 92.25 196 ARG A CA 1
ATOM 1511 C C . ARG A 1 196 ? -6.756 11.751 20.308 1.00 92.25 196 ARG A C 1
ATOM 1513 O O . ARG A 1 196 ? -6.091 12.397 21.116 1.00 92.25 196 ARG A O 1
ATOM 1520 N N . ILE A 1 197 ? -6.193 10.941 19.414 1.00 92.00 197 ILE A N 1
ATOM 1521 C CA . ILE A 1 197 ? -4.747 10.710 19.324 1.00 92.00 197 ILE A CA 1
ATOM 1522 C C . ILE A 1 197 ? -4.110 11.848 18.524 1.00 92.00 197 ILE A C 1
ATOM 1524 O O . ILE A 1 197 ? -4.600 12.230 17.463 1.00 92.00 197 ILE A O 1
ATOM 1528 N N . ASN A 1 198 ? -2.980 12.377 18.992 1.00 90.44 198 ASN A N 1
ATOM 1529 C CA . ASN A 1 198 ? -2.198 13.336 18.216 1.00 90.44 198 ASN A CA 1
ATOM 1530 C C . ASN A 1 198 ? -1.325 12.598 17.185 1.00 90.44 198 ASN A C 1
ATOM 1532 O O . ASN A 1 198 ? -0.140 12.356 17.408 1.00 90.44 198 ASN A O 1
ATOM 1536 N N . ALA A 1 199 ? -1.939 12.193 16.075 1.00 89.69 199 ALA A N 1
ATOM 1537 C CA . ALA A 1 199 ? -1.277 11.507 14.971 1.00 89.69 199 ALA A CA 1
ATOM 1538 C C . ALA A 1 199 ? -1.492 12.256 13.644 1.00 89.69 199 ALA A C 1
ATOM 1540 O O . ALA A 1 199 ? -2.561 12.837 13.428 1.00 89.69 199 ALA A O 1
ATOM 1541 N N . PRO A 1 200 ? -0.511 12.229 12.720 1.00 89.50 200 PRO A N 1
ATOM 1542 C CA . PRO A 1 200 ? -0.667 12.843 11.408 1.00 89.50 200 PRO A CA 1
ATOM 1543 C C . PRO A 1 200 ? -1.814 12.184 10.639 1.00 89.50 200 PRO A C 1
ATOM 1545 O O . PRO A 1 200 ? -1.855 10.963 10.485 1.00 89.50 200 PRO A O 1
ATOM 1548 N N . LYS A 1 201 ? -2.734 12.999 10.117 1.00 92.88 201 LYS A N 1
ATOM 1549 C CA . LYS A 1 201 ? -3.832 12.512 9.278 1.00 92.88 201 LYS A CA 1
ATOM 1550 C C . LYS A 1 201 ? -3.314 12.021 7.931 1.00 92.88 201 LYS A C 1
ATOM 1552 O O . LYS A 1 201 ? -2.424 12.617 7.316 1.00 92.88 201 LYS A O 1
ATOM 1557 N N . LEU A 1 202 ? -3.913 10.940 7.453 1.00 95.31 202 LEU A N 1
ATOM 1558 C CA . LEU A 1 202 ? -3.595 10.334 6.168 1.00 95.31 202 LEU A CA 1
ATOM 1559 C C . LEU A 1 202 ? -4.519 10.886 5.080 1.00 95.31 202 LEU A C 1
ATOM 1561 O O . LEU A 1 202 ? -5.719 11.046 5.288 1.00 95.31 202 LEU A O 1
ATOM 1565 N N . SER A 1 203 ? -3.964 11.172 3.902 1.00 95.44 203 SER A N 1
ATOM 1566 C CA . SER A 1 203 ? -4.735 11.652 2.750 1.00 95.44 203 SER A CA 1
ATOM 1567 C C . SER A 1 203 ? -5.067 10.493 1.818 1.00 95.44 203 SER A C 1
ATOM 1569 O O . SER A 1 203 ? -4.164 9.806 1.340 1.00 95.44 203 SER A O 1
ATOM 1571 N N . GLN A 1 204 ? -6.353 10.316 1.508 1.00 93.81 204 GLN A N 1
ATOM 1572 C CA . GLN A 1 204 ? -6.786 9.360 0.485 1.00 93.81 204 GLN A CA 1
ATOM 1573 C C . GLN A 1 204 ? -6.265 9.742 -0.901 1.00 93.81 204 GLN A C 1
ATOM 1575 O O . GLN A 1 204 ? -5.842 8.871 -1.655 1.00 93.81 204 GLN A O 1
ATOM 1580 N N . GLY A 1 205 ? -6.238 11.043 -1.211 1.00 92.88 205 GLY A N 1
ATOM 1581 C CA . GLY A 1 205 ? -5.729 11.550 -2.485 1.00 92.88 205 GLY A CA 1
ATOM 1582 C C . GLY A 1 205 ? -4.258 11.197 -2.703 1.00 92.88 205 GLY A C 1
ATOM 1583 O O . GLY A 1 205 ? -3.889 10.818 -3.807 1.00 92.88 205 GLY A O 1
ATOM 1584 N N . LEU A 1 206 ? -3.435 11.223 -1.647 1.00 93.25 206 LEU A N 1
ATOM 1585 C CA . LEU A 1 206 ? -2.037 10.786 -1.737 1.00 93.25 206 LEU A CA 1
ATOM 1586 C C . LEU A 1 206 ? -1.923 9.290 -2.063 1.00 93.25 206 LEU A C 1
ATOM 1588 O O . LEU A 1 206 ? -1.077 8.913 -2.866 1.00 93.25 206 LEU A O 1
ATOM 1592 N N . ILE A 1 207 ? -2.766 8.448 -1.458 1.00 93.56 207 ILE A N 1
ATOM 1593 C CA . ILE A 1 207 ? -2.774 7.002 -1.724 1.00 93.56 207 ILE A CA 1
ATOM 1594 C C . ILE A 1 207 ? -3.193 6.726 -3.165 1.00 93.56 207 ILE A C 1
ATOM 1596 O O . ILE A 1 207 ? -2.513 5.988 -3.867 1.00 93.56 207 ILE A O 1
ATOM 1600 N N . LEU A 1 208 ? -4.279 7.352 -3.620 1.00 92.44 208 LEU A N 1
ATOM 1601 C CA . LEU A 1 208 ? -4.756 7.205 -4.993 1.00 92.44 208 LEU A CA 1
ATOM 1602 C C . LEU A 1 208 ? -3.719 7.716 -6.003 1.00 92.44 208 LEU A C 1
ATOM 1604 O O . LEU A 1 208 ? -3.443 7.039 -6.989 1.00 92.44 208 LEU A O 1
ATOM 1608 N N . ALA A 1 209 ? -3.080 8.858 -5.734 1.00 91.88 209 ALA A N 1
ATOM 1609 C CA . ALA A 1 209 ? -2.012 9.382 -6.581 1.00 91.88 209 ALA A CA 1
ATOM 1610 C C . ALA A 1 209 ? -0.810 8.421 -6.644 1.00 91.88 209 ALA A C 1
ATOM 1612 O O . ALA A 1 209 ? -0.287 8.162 -7.726 1.00 91.88 209 ALA A O 1
ATOM 1613 N N . ALA A 1 210 ? -0.419 7.829 -5.511 1.00 90.75 210 ALA A N 1
ATOM 1614 C CA . ALA A 1 210 ? 0.620 6.803 -5.466 1.00 90.75 210 ALA A CA 1
ATOM 1615 C C . ALA A 1 210 ? 0.240 5.516 -6.221 1.00 90.75 210 ALA A C 1
ATOM 1617 O O . ALA A 1 210 ? 1.110 4.723 -6.531 1.00 90.75 210 ALA A O 1
ATOM 1618 N N . MET A 1 211 ? -1.027 5.263 -6.549 1.00 87.75 211 MET A N 1
ATOM 1619 C CA . MET A 1 211 ? -1.394 4.083 -7.343 1.00 87.75 211 MET A CA 1
ATOM 1620 C C . MET A 1 211 ? -1.308 4.328 -8.853 1.00 87.75 211 MET A C 1
ATOM 1622 O O . MET A 1 211 ? -1.061 3.384 -9.601 1.00 87.75 211 MET A O 1
ATOM 1626 N N . PHE A 1 212 ? -1.508 5.570 -9.305 1.00 83.19 212 PHE A N 1
ATOM 1627 C CA . PHE A 1 212 ? -1.801 5.847 -10.714 1.00 83.19 212 PHE A CA 1
ATOM 1628 C C . PHE A 1 212 ? -0.912 6.873 -11.397 1.00 83.19 212 PHE A C 1
ATOM 1630 O O . PHE A 1 212 ? -0.968 6.947 -12.616 1.00 83.19 212 PHE A O 1
ATOM 1637 N N . VAL A 1 213 ? -0.134 7.683 -10.676 1.00 80.56 213 VAL A N 1
ATOM 1638 C CA . VAL A 1 213 ? 0.649 8.751 -11.315 1.00 80.56 213 VAL A CA 1
ATOM 1639 C C . VAL A 1 213 ? 1.962 8.170 -11.862 1.00 80.56 213 VAL A C 1
ATOM 1641 O O . VAL A 1 213 ? 2.878 7.904 -11.072 1.00 80.56 213 VAL A O 1
ATOM 1644 N N . PRO A 1 214 ? 2.099 7.966 -13.190 1.00 65.25 214 PRO A N 1
ATOM 1645 C CA . PRO A 1 214 ? 3.348 7.490 -13.774 1.00 65.25 214 PRO A CA 1
ATOM 1646 C C . PRO A 1 214 ? 4.464 8.527 -13.566 1.00 65.25 214 PRO A C 1
ATOM 1648 O O . PRO A 1 214 ? 4.210 9.722 -13.429 1.00 65.25 214 PRO A O 1
ATOM 1651 N N . GLY A 1 215 ? 5.717 8.076 -13.493 1.00 66.94 215 GLY A N 1
ATOM 1652 C CA . GLY A 1 215 ? 6.892 8.942 -13.309 1.00 66.94 215 GLY A CA 1
ATOM 1653 C C . GLY A 1 215 ? 7.121 9.448 -11.875 1.00 66.94 215 GLY A C 1
ATOM 1654 O O . GLY A 1 215 ? 8.257 9.449 -11.414 1.00 66.94 215 GLY A O 1
ATOM 1655 N N . LEU A 1 216 ? 6.068 9.793 -11.123 1.00 78.06 216 LEU A N 1
ATOM 1656 C CA . LEU A 1 216 ? 6.174 10.220 -9.711 1.00 78.06 216 LEU A CA 1
ATOM 1657 C C . LEU A 1 216 ? 5.882 9.103 -8.703 1.00 78.06 216 LEU A C 1
ATOM 1659 O O . LEU A 1 216 ? 6.061 9.295 -7.499 1.00 78.06 216 LEU A O 1
ATOM 1663 N N . ASN A 1 217 ? 5.457 7.937 -9.189 1.00 85.06 217 ASN A N 1
ATOM 1664 C CA . ASN A 1 217 ? 4.986 6.811 -8.391 1.00 85.06 217 ASN A CA 1
ATOM 1665 C C . ASN A 1 217 ? 5.919 6.477 -7.205 1.00 85.06 217 ASN A C 1
ATOM 1667 O O . ASN A 1 217 ? 5.497 6.481 -6.051 1.00 85.06 217 ASN A O 1
ATOM 1671 N N . VAL A 1 218 ? 7.223 6.305 -7.457 1.00 88.56 218 VAL A N 1
ATOM 1672 C CA . VAL A 1 218 ? 8.213 5.961 -6.415 1.00 88.56 218 VAL A CA 1
ATOM 1673 C C . VAL A 1 218 ? 8.323 7.042 -5.333 1.00 88.56 218 VAL A C 1
ATOM 1675 O O . VAL A 1 218 ? 8.400 6.723 -4.146 1.00 88.56 218 VAL A O 1
ATOM 1678 N N . ILE A 1 219 ? 8.290 8.321 -5.717 1.00 92.06 219 ILE A N 1
ATOM 1679 C CA . ILE A 1 219 ? 8.359 9.453 -4.780 1.00 92.06 219 ILE A CA 1
ATOM 1680 C C . ILE A 1 219 ? 7.087 9.502 -3.925 1.00 92.06 219 ILE A C 1
ATOM 1682 O O . ILE A 1 219 ? 7.151 9.689 -2.708 1.00 92.06 219 ILE A O 1
ATOM 1686 N N . LEU A 1 220 ? 5.922 9.288 -4.536 1.00 94.19 220 LEU A N 1
ATOM 1687 C CA . LEU A 1 220 ? 4.651 9.262 -3.817 1.00 94.19 220 LEU A CA 1
ATOM 1688 C C . LEU A 1 220 ? 4.587 8.085 -2.835 1.00 94.19 220 LEU A C 1
ATOM 1690 O O . LEU A 1 220 ? 4.208 8.290 -1.680 1.00 94.19 220 LEU A O 1
ATOM 1694 N N . TRP A 1 221 ? 5.049 6.893 -3.227 1.00 92.94 221 TRP A N 1
ATOM 1695 C CA . TRP A 1 221 ? 5.193 5.760 -2.307 1.00 92.94 221 TRP A CA 1
ATOM 1696 C C . TRP A 1 221 ? 6.201 6.025 -1.193 1.00 92.94 221 TRP A C 1
ATOM 1698 O O . TRP A 1 221 ? 5.951 5.662 -0.044 1.00 92.94 221 TRP A O 1
ATOM 1708 N N . TRP A 1 222 ? 7.313 6.702 -1.480 1.00 95.12 222 TRP A N 1
ATOM 1709 C CA . TRP A 1 222 ? 8.291 7.077 -0.460 1.00 95.12 222 TRP A CA 1
ATOM 1710 C C . TRP A 1 222 ? 7.671 7.925 0.655 1.00 95.12 222 TRP A C 1
ATOM 1712 O O . TRP A 1 222 ? 7.909 7.680 1.849 1.00 95.12 222 TRP A O 1
ATOM 1722 N N . ILE A 1 223 ? 6.867 8.919 0.269 1.00 95.31 223 ILE A N 1
ATOM 1723 C CA . ILE A 1 223 ? 6.136 9.790 1.194 1.00 95.31 223 ILE A CA 1
ATOM 1724 C C . ILE A 1 223 ? 5.053 8.986 1.917 1.00 95.31 223 ILE A C 1
ATOM 1726 O O . ILE A 1 223 ? 4.956 9.058 3.144 1.00 95.31 223 ILE A O 1
ATOM 1730 N N . LEU A 1 224 ? 4.268 8.197 1.179 1.00 95.50 224 LEU A N 1
ATOM 1731 C CA . LEU A 1 224 ? 3.153 7.423 1.712 1.00 95.50 224 LEU A CA 1
ATOM 1732 C C . LEU A 1 224 ? 3.595 6.421 2.785 1.00 95.50 224 LEU A C 1
ATOM 1734 O O . LEU A 1 224 ? 3.053 6.433 3.890 1.00 95.50 224 LEU A O 1
ATOM 1738 N N . LEU A 1 225 ? 4.614 5.603 2.496 1.00 95.88 225 LEU A N 1
ATOM 1739 C CA . LEU A 1 225 ? 5.172 4.640 3.450 1.00 95.88 225 LEU A CA 1
ATOM 1740 C C . LEU A 1 225 ? 5.664 5.343 4.717 1.00 95.88 225 LEU A C 1
ATOM 1742 O O . LEU A 1 225 ? 5.434 4.865 5.826 1.00 95.88 225 LEU A O 1
ATOM 1746 N N . GLY A 1 226 ? 6.300 6.509 4.559 1.00 95.94 226 GLY A N 1
ATOM 1747 C CA . GLY A 1 226 ? 6.738 7.333 5.682 1.00 95.94 226 GLY A CA 1
ATOM 1748 C C . GLY A 1 226 ? 5.573 7.756 6.574 1.00 95.94 226 GLY A C 1
ATOM 1749 O O . GLY A 1 226 ? 5.628 7.522 7.781 1.00 95.94 226 GLY A O 1
ATOM 1750 N N . LYS A 1 227 ? 4.512 8.306 5.967 1.00 96.00 227 LYS A N 1
ATOM 1751 C CA . LYS A 1 227 ? 3.324 8.810 6.671 1.00 96.00 227 LYS A CA 1
ATOM 1752 C C . LYS A 1 227 ? 2.510 7.722 7.364 1.00 96.00 227 LYS A C 1
ATOM 1754 O O . LYS A 1 227 ? 1.978 7.996 8.428 1.00 96.00 227 LYS A O 1
ATOM 1759 N N . ILE A 1 228 ? 2.403 6.528 6.774 1.00 95.81 228 ILE A N 1
ATOM 1760 C CA . ILE A 1 228 ? 1.699 5.392 7.394 1.00 95.81 228 ILE A CA 1
ATOM 1761 C C . ILE A 1 228 ? 2.509 4.788 8.549 1.00 95.81 228 ILE A C 1
ATOM 1763 O O . ILE A 1 228 ? 1.919 4.279 9.496 1.00 95.81 228 ILE A O 1
ATOM 1767 N N . CYS A 1 229 ? 3.846 4.805 8.480 1.00 95.31 229 CYS A N 1
ATOM 1768 C CA . CYS A 1 229 ? 4.691 4.309 9.571 1.00 95.31 229 CYS A CA 1
ATOM 1769 C C . CYS A 1 229 ? 4.806 5.302 10.739 1.00 95.31 229 CYS A C 1
ATOM 1771 O O . CYS A 1 229 ? 4.705 4.884 11.888 1.00 95.31 229 CYS A O 1
ATOM 1773 N N . ASP A 1 230 ? 4.983 6.608 10.472 1.00 94.69 230 ASP A N 1
ATOM 1774 C CA . ASP A 1 230 ? 4.458 7.652 11.385 1.00 94.69 230 ASP A CA 1
ATOM 1775 C C . ASP A 1 230 ? 2.957 7.416 11.551 1.00 94.69 230 ASP A C 1
ATOM 1777 O O . ASP A 1 230 ? 2.444 6.550 10.896 1.00 94.69 230 ASP A O 1
ATOM 1781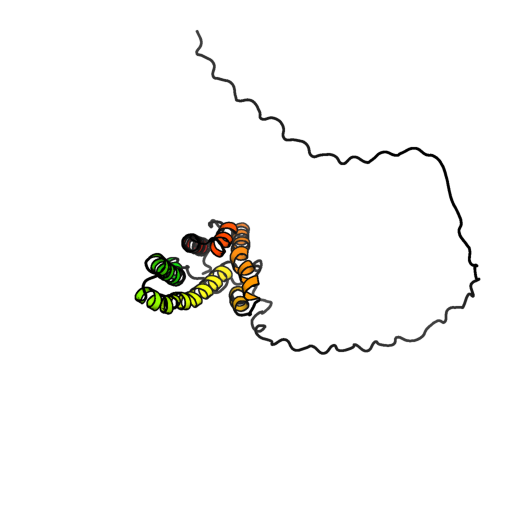 N N . GLY A 1 231 ? 2.153 8.084 12.356 1.00 93.69 231 GLY A N 1
ATOM 1782 C CA . GLY A 1 231 ? 0.739 7.664 12.421 1.00 93.69 231 GLY A CA 1
ATOM 1783 C C . GLY A 1 231 ? 0.570 6.311 13.134 1.00 93.69 231 GLY A C 1
ATOM 1784 O O . GLY A 1 231 ? 0.216 6.354 14.301 1.00 93.69 231 GLY A O 1
ATOM 1785 N N . VAL A 1 232 ? 0.886 5.144 12.541 1.00 93.19 232 VAL A N 1
ATOM 1786 C CA . VAL A 1 232 ? 0.917 3.849 13.261 1.00 93.19 232 VAL A CA 1
ATOM 1787 C C . VAL A 1 232 ? 1.852 3.914 14.468 1.00 93.19 232 VAL A C 1
ATOM 1789 O O . VAL A 1 232 ? 1.449 3.561 15.569 1.00 93.19 232 VAL A O 1
ATOM 1792 N N . ASN A 1 233 ? 3.076 4.429 14.311 1.00 92.81 233 ASN A N 1
ATOM 1793 C CA . ASN A 1 233 ? 4.000 4.593 15.441 1.00 92.81 233 ASN A CA 1
ATOM 1794 C C . ASN A 1 233 ? 3.576 5.683 16.438 1.00 92.81 233 ASN A C 1
ATOM 1796 O O . ASN A 1 233 ? 4.166 5.762 17.512 1.00 92.81 233 ASN A O 1
ATOM 1800 N N . ALA A 1 234 ? 2.624 6.547 16.074 1.00 91.62 234 ALA A N 1
ATOM 1801 C CA . ALA A 1 234 ? 2.068 7.556 16.974 1.00 91.62 234 ALA A CA 1
ATOM 1802 C C . ALA A 1 234 ? 0.894 7.004 17.800 1.00 91.62 234 ALA A C 1
ATOM 1804 O O . ALA A 1 234 ? 0.454 7.661 18.743 1.00 91.62 234 ALA A O 1
ATOM 1805 N N . LEU A 1 235 ? 0.384 5.812 17.463 1.00 89.88 235 LEU A N 1
ATOM 1806 C CA . LEU A 1 235 ? -0.649 5.161 18.255 1.00 89.88 235 LEU A CA 1
ATOM 1807 C C . LEU A 1 235 ? -0.054 4.664 19.585 1.00 89.88 235 LEU A C 1
ATOM 1809 O O . LEU A 1 235 ? 1.087 4.188 19.609 1.00 89.88 235 LEU A O 1
ATOM 1813 N N . PRO A 1 236 ? -0.809 4.739 20.695 1.00 81.31 236 PRO A N 1
ATOM 1814 C CA . PRO A 1 236 ? -0.382 4.179 21.969 1.00 81.31 236 PRO A CA 1
ATOM 1815 C C . PRO A 1 236 ? -0.113 2.680 21.816 1.00 81.31 236 PRO A C 1
ATOM 1817 O O . PRO A 1 236 ? -0.984 1.926 21.386 1.00 81.31 236 PRO A O 1
ATOM 1820 N N . THR A 1 237 ? 1.089 2.227 22.171 1.00 66.44 237 THR A N 1
ATOM 1821 C CA . THR A 1 237 ? 1.377 0.793 22.247 1.00 66.44 237 THR A CA 1
ATOM 1822 C C . THR A 1 237 ? 0.699 0.236 23.495 1.00 66.44 237 THR A C 1
ATOM 1824 O O . THR A 1 237 ? 1.072 0.626 24.604 1.00 66.44 237 THR A O 1
ATOM 1827 N N . THR A 1 238 ? -0.268 -0.666 23.344 1.00 53.69 238 THR A N 1
ATOM 1828 C CA . THR A 1 238 ? -0.748 -1.479 24.465 1.00 53.69 238 THR A CA 1
ATOM 1829 C C . THR A 1 238 ? 0.404 -2.337 24.977 1.00 53.69 238 THR A C 1
ATOM 1831 O O . THR A 1 238 ? 0.972 -3.131 24.224 1.00 53.69 238 THR A O 1
ATOM 1834 N N . LYS A 1 239 ? 0.796 -2.088 26.228 1.00 42.22 239 LYS A N 1
ATOM 1835 C CA . LYS A 1 239 ? 1.652 -2.978 27.013 1.00 42.22 239 LYS A CA 1
ATOM 1836 C C . LYS A 1 239 ? 0.807 -4.091 27.610 1.00 42.22 239 LYS A C 1
ATOM 1838 O O . LYS A 1 239 ? -0.350 -3.785 27.972 1.00 42.22 239 LYS A O 1
#

pLDDT: mean 73.13, std 24.45, range [30.02, 97.44]

Radius of gyration: 34.15 Å; chains: 1; bounding box: 99×100×56 Å

Secondary structure (DSSP, 8-state):
--PPPPPPPPPPPPPPPPPPP-PPPPP-----------------PPP--PPP-----PPPP------------S-SS--TT--S---S------HHHHHHHHHHHHHHHHHHHHHHTTSHHHHHHHHHTTHHHHHHHHHHHHHHHHHHHTT-SS--SS-HHHHHHGGGSTTHHHHHHHHHTHHHHHHHHHHHHHTT---PPPPHHHHHHHHH-TTTHHHHHHHHHHHHHHHHTTS----

Sequence (239 aa):
MTPPTPPGPPGAPPPYGAPPSHGQPPAAPPGYAQQPPQYGQPQYAQPQYGQPQGQPQYGQPQYAQPQYGQPQFAQQGAQPGAATSMGPGTGRMNKWIYRLFMLLGPMIGGALAAWGAEDSKVTELLYVAPIPIVIGIPFMYVFLFKMWAAIQDGQARTTPGKAIGFLFIPLFNYYWIFQVLPGYATDFNKFVDRHRINAPKLSQGLILAAMFVPGLNVILWWILLGKICDGVNALPTTK